Protein AF-A0A8B3RWZ3-F1 (afdb_monomer_lite)

Structure (mmCIF, N/CA/C/O backbone):
data_AF-A0A8B3RWZ3-F1
#
_entry.id   AF-A0A8B3RWZ3-F1
#
loop_
_atom_site.group_PDB
_atom_site.id
_atom_site.type_symbol
_atom_site.label_atom_id
_atom_site.label_alt_id
_atom_site.label_comp_id
_atom_site.label_asym_id
_atom_site.label_entity_id
_atom_site.label_seq_id
_atom_site.pdbx_PDB_ins_code
_atom_site.Cartn_x
_atom_site.Cartn_y
_atom_site.Cartn_z
_atom_site.occupancy
_atom_site.B_iso_or_equiv
_atom_site.auth_seq_id
_atom_site.auth_comp_id
_atom_site.auth_asym_id
_atom_site.auth_atom_id
_atom_site.pdbx_PDB_model_num
ATOM 1 N N . MET A 1 1 ? -10.633 2.670 -24.546 1.00 53.59 1 MET A N 1
ATOM 2 C CA . MET A 1 1 ? -11.334 3.692 -23.741 1.00 53.59 1 MET A CA 1
ATOM 3 C C . MET A 1 1 ? -12.826 3.761 -24.070 1.00 53.59 1 MET A C 1
ATOM 5 O O . MET A 1 1 ? -13.599 4.007 -23.159 1.00 53.59 1 MET A O 1
ATOM 9 N N . ASP A 1 2 ? -13.229 3.462 -25.314 1.00 54.16 2 ASP A N 1
ATOM 10 C CA . ASP A 1 2 ? -14.635 3.473 -25.776 1.00 54.16 2 ASP A CA 1
ATOM 11 C C . ASP A 1 2 ? -15.560 2.382 -25.190 1.00 54.16 2 ASP A C 1
ATOM 13 O O . ASP A 1 2 ? -16.746 2.367 -25.503 1.00 54.16 2 ASP A O 1
ATOM 17 N N . ASP A 1 3 ? -15.058 1.503 -24.318 1.00 74.19 3 ASP A N 1
ATOM 18 C CA . ASP A 1 3 ? -15.818 0.354 -23.799 1.00 74.19 3 ASP A CA 1
ATOM 19 C C . ASP A 1 3 ? -16.245 0.511 -22.324 1.00 74.19 3 ASP A C 1
ATOM 21 O O . ASP A 1 3 ? -16.761 -0.429 -21.728 1.00 74.19 3 ASP A O 1
ATOM 25 N N . MET A 1 4 ? -16.020 1.674 -21.696 1.00 87.50 4 MET A N 1
ATOM 26 C CA . MET A 1 4 ? -16.396 1.877 -20.290 1.00 87.50 4 MET A CA 1
ATOM 27 C C . MET A 1 4 ? -17.888 2.179 -20.158 1.00 87.50 4 MET A C 1
ATOM 29 O O . MET A 1 4 ? -18.365 3.227 -20.606 1.00 87.50 4 MET A O 1
ATOM 33 N N . GLN A 1 5 ? -18.616 1.287 -19.492 1.00 92.69 5 GLN A N 1
ATOM 34 C CA . GLN A 1 5 ? -20.044 1.454 -19.243 1.00 92.69 5 GLN A CA 1
ATOM 35 C C . GLN A 1 5 ? -20.487 0.818 -17.927 1.00 92.69 5 GLN A C 1
ATOM 37 O O . GLN A 1 5 ? -19.889 -0.138 -17.433 1.00 92.69 5 GLN A O 1
ATOM 42 N N . VAL A 1 6 ? -21.565 1.352 -17.360 1.00 94.12 6 VAL A N 1
ATOM 43 C CA . VAL A 1 6 ? -22.196 0.845 -16.134 1.00 94.12 6 VAL A CA 1
ATOM 44 C C . VAL A 1 6 ? -23.677 0.598 -16.364 1.00 94.12 6 VAL A C 1
ATOM 46 O O . VAL A 1 6 ? -24.338 1.332 -17.102 1.00 94.12 6 VAL A O 1
ATOM 49 N N . TYR A 1 7 ? -24.210 -0.425 -15.708 1.00 93.69 7 TYR A N 1
ATOM 50 C CA . TYR A 1 7 ? -25.632 -0.719 -15.684 1.00 93.69 7 TYR A CA 1
ATOM 51 C C . TYR A 1 7 ? -26.251 -0.191 -14.391 1.00 93.69 7 TYR A C 1
ATOM 53 O O . TYR A 1 7 ? -26.003 -0.712 -13.298 1.00 93.69 7 TYR A O 1
ATOM 61 N N . ILE A 1 8 ? -27.087 0.837 -14.531 1.00 92.56 8 ILE A N 1
ATOM 62 C CA . ILE A 1 8 ? -27.759 1.504 -13.413 1.00 92.56 8 ILE A CA 1
ATOM 63 C C . ILE A 1 8 ? -29.221 1.063 -13.386 1.00 92.56 8 ILE A C 1
ATOM 65 O O . ILE A 1 8 ? -29.934 1.185 -14.387 1.00 92.56 8 ILE A O 1
ATOM 69 N N . ALA A 1 9 ? -29.669 0.563 -12.237 1.00 90.75 9 ALA A N 1
ATOM 70 C CA . ALA A 1 9 ? -31.039 0.131 -11.992 1.00 90.75 9 ALA A CA 1
ATOM 71 C C . ALA A 1 9 ? -31.749 1.054 -10.995 1.00 90.75 9 ALA A C 1
ATOM 73 O O . ALA A 1 9 ? -31.144 1.548 -10.048 1.00 90.75 9 ALA A O 1
ATOM 74 N N . ASN A 1 10 ? -33.050 1.256 -11.199 1.00 88.56 10 ASN A N 1
ATOM 75 C CA . ASN A 1 10 ? -33.920 2.020 -10.311 1.00 88.56 10 ASN A CA 1
ATOM 76 C C . ASN A 1 10 ? -34.491 1.105 -9.213 1.00 88.56 10 ASN A C 1
ATOM 78 O O . ASN A 1 10 ? -35.270 0.189 -9.495 1.00 88.56 10 ASN A O 1
ATOM 82 N N . LEU A 1 11 ? -34.118 1.364 -7.959 1.00 83.69 11 LEU A N 1
ATOM 83 C CA . LEU A 1 11 ? -34.530 0.564 -6.803 1.00 83.69 11 LEU A CA 1
ATOM 84 C C . LEU A 1 11 ? -35.993 0.807 -6.403 1.00 83.69 11 LEU A C 1
ATOM 86 O O . LEU A 1 11 ? -36.659 -0.115 -5.927 1.00 83.69 11 LEU A O 1
ATOM 90 N N . GLY A 1 12 ? -36.512 2.015 -6.626 1.00 79.12 12 GLY A N 1
ATOM 91 C CA . GLY A 1 12 ? -37.907 2.357 -6.349 1.00 79.12 12 GLY A CA 1
ATOM 92 C C . GLY A 1 12 ? -38.865 1.512 -7.174 1.00 79.12 12 GLY A C 1
ATOM 93 O O . GLY A 1 12 ? -39.730 0.818 -6.640 1.00 79.12 12 GLY A O 1
ATOM 94 N N . LYS A 1 13 ? -38.627 1.464 -8.488 1.00 76.12 13 LYS A N 1
ATOM 95 C CA . LYS A 1 13 ? -39.414 0.633 -9.411 1.00 76.12 13 LYS A CA 1
ATOM 96 C C . LYS A 1 13 ? -39.216 -0.863 -9.188 1.00 76.12 13 LYS A C 1
ATOM 98 O O . LYS A 1 13 ? -40.171 -1.631 -9.316 1.00 76.12 13 LYS A O 1
ATOM 103 N N . TYR A 1 14 ? -38.015 -1.275 -8.775 1.00 72.25 14 TYR A N 1
ATOM 104 C CA . TYR A 1 14 ? -37.745 -2.664 -8.403 1.00 72.25 14 TYR A CA 1
ATOM 105 C C . TYR A 1 14 ? -38.669 -3.130 -7.268 1.00 72.25 14 TYR A C 1
ATOM 107 O O . TYR A 1 14 ? -39.255 -4.212 -7.345 1.00 72.25 14 TYR A O 1
ATOM 115 N N . ASN A 1 15 ? -38.865 -2.291 -6.245 1.00 71.19 15 ASN A N 1
ATOM 116 C CA . ASN A 1 15 ? -39.768 -2.578 -5.127 1.00 71.19 15 ASN A CA 1
ATOM 117 C C . ASN A 1 15 ? -41.250 -2.638 -5.546 1.00 71.19 15 ASN A C 1
ATOM 119 O O . ASN A 1 15 ? -42.045 -3.323 -4.900 1.00 71.19 15 ASN A O 1
ATOM 123 N N . GLU A 1 16 ? -41.616 -1.976 -6.645 1.00 74.50 16 GLU A N 1
ATOM 124 C CA . GLU A 1 16 ? -42.948 -2.024 -7.263 1.00 74.50 16 GLU A CA 1
ATOM 125 C C . GLU A 1 16 ? -43.134 -3.225 -8.217 1.00 74.50 16 GLU A C 1
ATOM 127 O O . GLU A 1 16 ? -44.223 -3.435 -8.753 1.00 74.50 16 GLU A O 1
ATOM 132 N N . GLY A 1 17 ? -42.101 -4.062 -8.389 1.00 74.88 17 GLY A N 1
ATOM 133 C CA . GLY A 1 17 ? -42.117 -5.249 -9.248 1.00 74.88 17 GLY A CA 1
ATOM 134 C C . GLY A 1 17 ? -41.716 -4.992 -10.705 1.00 74.88 17 GLY A C 1
ATOM 135 O O . GLY A 1 17 ? -41.843 -5.897 -11.533 1.00 74.88 17 GLY A O 1
ATOM 136 N N . GLU A 1 18 ? -41.215 -3.796 -11.026 1.00 74.38 18 GLU A N 1
ATOM 137 C CA . GLU A 1 18 ? -40.725 -3.420 -12.353 1.00 74.38 18 GLU A CA 1
ATOM 138 C C . GLU A 1 18 ? -39.189 -3.335 -12.370 1.00 74.38 18 GLU A C 1
ATOM 140 O O . GLU A 1 18 ? -38.580 -2.475 -11.737 1.00 74.38 18 GLU A O 1
ATOM 145 N N . LEU A 1 19 ? -38.536 -4.214 -13.138 1.00 73.94 19 LEU A N 1
ATOM 146 C CA . LEU A 1 19 ? -37.089 -4.142 -13.362 1.00 73.94 19 LEU A CA 1
ATOM 147 C C . LEU A 1 19 ? -36.784 -3.056 -14.397 1.00 73.94 19 LEU A C 1
ATOM 149 O O . LEU A 1 19 ? -36.867 -3.304 -15.600 1.00 73.94 19 LEU A O 1
ATOM 153 N N . VAL A 1 20 ? -36.432 -1.859 -13.932 1.00 87.19 20 VAL A N 1
ATOM 154 C CA . VAL A 1 20 ? -36.038 -0.742 -14.798 1.00 87.19 20 VAL A CA 1
ATOM 155 C C . VAL A 1 20 ? -34.562 -0.434 -14.589 1.00 87.19 20 VAL A C 1
ATOM 157 O O . VAL A 1 20 ? -34.157 -0.005 -13.513 1.00 87.19 20 VAL A O 1
ATOM 160 N N . GLY A 1 21 ? -33.760 -0.651 -15.628 1.00 89.81 21 GLY A N 1
ATOM 161 C CA . GLY A 1 21 ? -32.341 -0.316 -15.651 1.00 89.81 21 GLY A CA 1
ATOM 162 C C . GLY A 1 21 ? -31.822 -0.191 -17.079 1.00 89.81 21 GLY A C 1
ATOM 163 O O . GLY A 1 21 ? -32.465 -0.652 -18.026 1.00 89.81 21 GLY A O 1
ATOM 164 N N . ALA A 1 22 ? -30.686 0.479 -17.240 1.00 93.19 22 ALA A N 1
ATOM 165 C CA . ALA A 1 22 ? -30.069 0.704 -18.541 1.00 93.19 22 ALA A CA 1
ATOM 166 C C . ALA A 1 22 ? -28.545 0.812 -18.429 1.00 93.19 22 ALA A C 1
ATOM 168 O O . ALA A 1 22 ? -28.009 1.158 -17.377 1.00 93.19 22 ALA A O 1
ATOM 169 N N . TRP A 1 23 ? -27.869 0.534 -19.546 1.00 94.25 23 TRP A N 1
ATOM 170 C CA . TRP A 1 23 ? -26.443 0.798 -19.713 1.00 94.25 23 TRP A CA 1
ATOM 171 C C . TRP A 1 23 ? -26.200 2.273 -20.051 1.00 94.25 23 TRP A C 1
ATOM 173 O O . TRP A 1 23 ? -26.931 2.866 -20.862 1.00 94.25 23 TRP A O 1
ATOM 183 N N . PHE A 1 24 ? -25.162 2.833 -19.436 1.00 93.25 24 PHE A N 1
ATOM 184 C CA . PHE A 1 24 ? -24.691 4.200 -19.630 1.00 93.25 24 PHE A CA 1
ATOM 185 C C . PHE A 1 24 ? -23.185 4.200 -19.868 1.00 93.25 24 PHE A C 1
ATOM 187 O O . PHE A 1 24 ? -22.434 3.562 -19.130 1.00 93.25 24 PHE A O 1
ATOM 194 N N . THR A 1 25 ? -22.760 4.926 -20.897 1.00 93.25 25 THR A N 1
ATOM 195 C CA . THR A 1 25 ? -21.352 5.164 -21.226 1.00 93.25 25 THR A CA 1
ATOM 196 C C . THR A 1 25 ? -20.861 6.439 -20.552 1.00 93.25 25 THR A C 1
ATOM 198 O O . THR A 1 25 ? -21.645 7.355 -20.306 1.00 93.25 25 THR A O 1
ATOM 201 N N . PHE A 1 26 ? -19.563 6.522 -20.284 1.00 90.19 26 PHE A N 1
ATOM 202 C CA . PHE A 1 26 ? -18.964 7.717 -19.692 1.00 90.19 26 PHE A CA 1
ATOM 203 C C . PHE A 1 26 ? -18.734 8.846 -20.716 1.00 90.19 26 PHE A C 1
ATOM 205 O O . PHE A 1 26 ? -18.468 8.555 -21.885 1.00 90.19 26 PHE A O 1
ATOM 212 N N . PRO A 1 27 ? -18.769 10.127 -20.294 1.00 92.25 27 PRO A N 1
ATOM 213 C CA . PRO A 1 27 ? -19.228 10.609 -18.987 1.00 92.25 27 PRO A CA 1
ATOM 214 C C . PRO A 1 27 ? -20.753 10.469 -18.846 1.00 92.25 27 PRO A C 1
ATOM 216 O O . PRO A 1 27 ? -21.502 10.780 -19.769 1.00 92.25 27 PRO A O 1
ATOM 219 N N . ILE A 1 28 ? -21.210 10.011 -17.681 1.00 91.12 28 ILE A N 1
ATOM 220 C CA . ILE A 1 28 ? -22.621 9.715 -17.419 1.00 91.12 28 ILE A CA 1
ATOM 221 C C . ILE A 1 28 ? -23.373 11.022 -17.155 1.00 91.12 28 ILE A C 1
ATOM 223 O O . ILE A 1 28 ? -23.098 11.711 -16.168 1.00 91.12 28 ILE A O 1
ATOM 227 N N . ASP A 1 29 ? -24.344 11.348 -18.007 1.00 90.56 29 ASP A N 1
ATOM 228 C CA . ASP A 1 29 ? -25.236 12.490 -17.802 1.00 90.56 29 ASP A CA 1
ATOM 229 C C . ASP A 1 29 ? -26.387 12.126 -16.850 1.00 90.56 29 ASP A C 1
ATOM 231 O O . ASP A 1 29 ? -27.150 11.187 -17.087 1.00 90.56 29 ASP A O 1
ATOM 235 N N . PHE A 1 30 ? -26.536 12.896 -15.771 1.00 87.56 30 PHE A N 1
ATOM 236 C CA . PHE A 1 30 ? -27.593 12.699 -14.778 1.00 87.56 30 PHE A CA 1
ATOM 237 C C . PHE A 1 30 ? -28.995 12.847 -15.375 1.00 87.56 30 PHE A C 1
ATOM 239 O O . PHE A 1 30 ? -29.902 12.111 -14.979 1.00 87.56 30 PHE A O 1
ATOM 246 N N . GLU A 1 31 ? -29.182 13.765 -16.327 1.00 87.69 31 GLU A N 1
ATOM 247 C CA . GLU A 1 31 ? -30.487 13.963 -16.965 1.00 87.69 31 GLU A CA 1
ATOM 248 C C . GLU A 1 31 ? -30.835 12.784 -17.888 1.00 87.69 31 GLU A C 1
ATOM 250 O O . GLU A 1 31 ? -31.979 12.325 -17.886 1.00 87.69 31 GLU A O 1
ATOM 255 N N . GLU A 1 32 ? -29.848 12.211 -18.592 1.00 89.88 32 GLU A N 1
ATOM 256 C CA . GLU A 1 32 ? -30.050 10.986 -19.379 1.00 89.88 32 GLU A CA 1
ATOM 257 C C . GLU A 1 32 ? -30.456 9.817 -18.474 1.00 89.88 32 GLU A C 1
ATOM 259 O O . GLU A 1 32 ? -31.414 9.099 -18.772 1.00 89.88 32 GLU A O 1
ATOM 264 N N . VAL A 1 33 ? -29.765 9.633 -17.343 1.00 89.31 33 VAL A 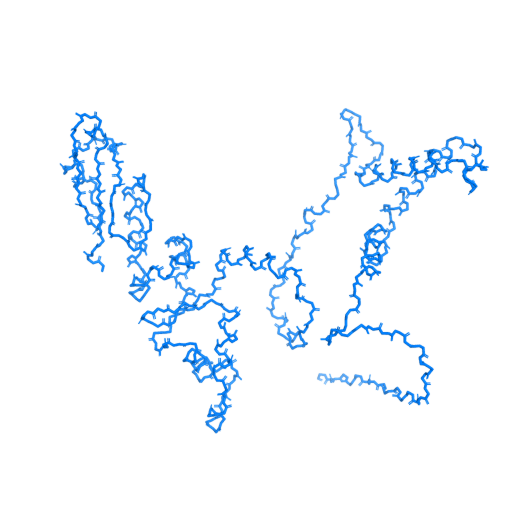N 1
ATOM 265 C CA . VAL A 1 33 ? -30.110 8.583 -16.375 1.00 89.31 33 VAL A CA 1
ATOM 266 C C . VAL A 1 33 ? -31.544 8.771 -15.889 1.00 89.31 33 VAL A C 1
ATOM 268 O O . VAL A 1 33 ? -32.347 7.835 -15.942 1.00 89.31 33 VAL A O 1
ATOM 271 N N . LYS A 1 34 ? -31.913 9.990 -15.492 1.00 87.44 34 LYS A N 1
ATOM 272 C CA . LYS A 1 34 ? -33.265 10.303 -15.029 1.00 87.44 34 LYS A CA 1
ATOM 273 C C . LYS A 1 34 ? -34.335 9.988 -16.067 1.00 87.44 34 LYS A C 1
ATOM 275 O O . LYS A 1 34 ? -35.328 9.349 -15.719 1.00 87.44 34 LYS A O 1
ATOM 280 N N . GLU A 1 35 ? -34.143 10.402 -17.317 1.00 87.44 35 GLU A N 1
ATOM 281 C CA . GLU A 1 35 ? -35.108 10.173 -18.395 1.00 87.44 35 GLU A CA 1
ATOM 282 C C . GLU A 1 35 ? -35.256 8.678 -18.714 1.00 87.44 35 GLU A C 1
ATOM 284 O O . GLU A 1 35 ? -36.368 8.172 -18.880 1.00 87.44 35 GLU A O 1
ATOM 289 N N . LYS A 1 36 ? -34.136 7.951 -18.750 1.00 88.31 36 LYS A N 1
ATOM 290 C CA . LYS A 1 36 ? -34.073 6.571 -19.244 1.00 88.31 36 LYS A CA 1
ATOM 291 C C . LYS A 1 36 ? -34.534 5.541 -18.216 1.00 88.31 36 LYS A C 1
ATOM 293 O O . LYS A 1 36 ? -35.227 4.593 -18.584 1.00 88.31 36 LYS A O 1
ATOM 298 N N . ILE A 1 37 ? -34.188 5.721 -16.937 1.00 86.00 37 ILE A N 1
ATOM 299 C CA . ILE A 1 37 ? -34.598 4.807 -15.851 1.00 86.00 37 ILE A CA 1
ATOM 300 C C . ILE A 1 37 ? -35.709 5.377 -14.953 1.00 86.00 37 ILE A C 1
ATOM 302 O O . ILE A 1 37 ? -36.203 4.687 -14.057 1.00 86.00 37 ILE A O 1
ATOM 306 N N . GLY A 1 38 ? -36.174 6.599 -15.230 1.00 82.12 38 GLY A N 1
ATOM 307 C CA . GLY A 1 38 ? -37.330 7.213 -14.576 1.00 82.12 38 GLY A CA 1
ATOM 308 C C . GLY A 1 38 ? -37.104 7.502 -13.094 1.00 82.12 38 GLY A C 1
ATOM 309 O O . GLY A 1 38 ? -37.911 7.065 -12.272 1.00 82.12 38 GLY A O 1
ATOM 310 N N . LEU A 1 39 ? -36.003 8.181 -12.758 1.00 81.25 39 LEU A N 1
ATOM 311 C CA . LEU A 1 39 ? -35.714 8.619 -11.386 1.00 81.25 39 LEU A CA 1
ATOM 312 C C . LEU A 1 39 ? -36.567 9.832 -10.985 1.00 81.25 39 LEU A C 1
ATOM 314 O O . LEU A 1 39 ? -37.023 10.608 -11.828 1.00 81.25 39 LEU A O 1
ATOM 318 N N . ASN A 1 40 ? -36.777 9.991 -9.678 1.00 76.94 40 ASN A N 1
ATOM 319 C CA . ASN A 1 40 ? -37.415 11.172 -9.100 1.00 76.94 40 ASN A CA 1
ATOM 320 C C . ASN A 1 40 ? -36.497 12.410 -9.190 1.00 76.94 40 ASN A C 1
ATOM 322 O O . ASN A 1 40 ? -35.313 12.308 -9.501 1.00 76.94 40 ASN A O 1
ATOM 326 N N . ASP A 1 41 ? -37.040 13.596 -8.897 1.00 72.19 41 ASP A N 1
ATOM 327 C CA . ASP A 1 41 ? -36.276 14.857 -8.925 1.00 72.19 41 ASP A CA 1
ATOM 328 C C . ASP A 1 41 ? -35.143 14.919 -7.879 1.00 72.19 41 ASP A C 1
ATOM 330 O O . ASP A 1 41 ? -34.265 15.773 -7.984 1.00 72.19 41 ASP A O 1
ATOM 334 N N . GLU A 1 42 ? -35.157 14.021 -6.888 1.00 67.38 42 GLU A N 1
ATOM 335 C CA . GLU A 1 42 ? -34.175 13.948 -5.797 1.00 67.38 42 GLU A CA 1
ATOM 336 C C . GLU A 1 42 ? -33.068 12.900 -6.042 1.00 67.38 42 GLU A C 1
ATOM 338 O O . GLU A 1 42 ? -32.085 12.879 -5.308 1.00 67.38 42 GLU A O 1
ATOM 343 N N . TYR A 1 43 ? -33.164 12.090 -7.107 1.00 65.88 43 TYR A N 1
ATOM 344 C CA . TYR A 1 43 ? -32.149 11.108 -7.522 1.00 65.88 43 TYR A CA 1
ATOM 345 C C . TYR A 1 43 ? -31.770 10.062 -6.448 1.00 65.88 43 TYR A C 1
ATOM 347 O O . TYR A 1 43 ? -30.636 9.587 -6.425 1.00 65.88 43 TYR A O 1
ATOM 355 N N . GLU A 1 44 ? -32.693 9.686 -5.555 1.00 67.06 44 GLU A N 1
ATOM 356 C CA . GLU A 1 44 ? -32.341 8.939 -4.329 1.00 67.06 44 GLU A CA 1
ATOM 357 C C . GLU A 1 44 ? -32.360 7.402 -4.463 1.00 67.06 44 GLU A C 1
ATOM 359 O O . GLU A 1 44 ? -31.807 6.711 -3.610 1.00 67.06 44 GLU A O 1
ATOM 364 N N . GLU A 1 45 ? -32.956 6.835 -5.519 1.00 77.88 45 GLU A N 1
ATOM 365 C CA . GLU A 1 45 ? -33.253 5.390 -5.581 1.00 77.88 45 GLU A CA 1
ATOM 366 C C . GLU A 1 45 ? -32.654 4.685 -6.810 1.00 77.88 45 GLU A C 1
ATOM 368 O O . GLU A 1 45 ? -33.373 4.118 -7.636 1.00 77.88 45 GLU A O 1
ATOM 373 N N . TYR A 1 46 ? -31.323 4.677 -6.928 1.00 88.31 46 TYR A N 1
ATOM 374 C CA . TYR A 1 46 ? -30.613 3.855 -7.915 1.00 88.31 46 TYR A CA 1
ATOM 375 C C . TYR A 1 46 ? -29.474 3.039 -7.298 1.00 88.31 46 TYR A C 1
ATOM 377 O O . TYR A 1 46 ? -28.957 3.372 -6.234 1.00 88.31 46 TYR A O 1
ATOM 385 N N . ALA A 1 47 ? -29.088 1.968 -7.987 1.00 89.75 47 ALA A N 1
ATOM 386 C CA . ALA A 1 47 ? -27.906 1.172 -7.680 1.00 89.75 47 ALA A CA 1
ATOM 387 C C . ALA A 1 47 ? -27.238 0.679 -8.965 1.00 89.75 47 ALA A C 1
ATOM 389 O O . ALA A 1 47 ? -27.882 0.525 -10.007 1.00 89.75 47 ALA A O 1
ATOM 390 N N . ILE A 1 48 ? -25.943 0.407 -8.873 1.00 92.75 48 ILE A N 1
ATOM 391 C CA . ILE A 1 48 ? -25.155 -0.213 -9.934 1.00 92.75 48 ILE A CA 1
ATOM 392 C C . ILE A 1 48 ? -25.273 -1.726 -9.756 1.00 92.75 48 ILE A C 1
ATOM 394 O O . ILE A 1 48 ? -24.923 -2.257 -8.705 1.00 92.75 48 ILE A O 1
ATOM 398 N N . HIS A 1 49 ? -25.801 -2.424 -10.758 1.00 89.56 49 HIS A N 1
ATOM 399 C CA . HIS A 1 49 ? -25.934 -3.889 -10.707 1.00 89.56 49 HIS A CA 1
ATOM 400 C C . HIS A 1 49 ? -24.908 -4.619 -11.566 1.00 89.56 49 HIS A C 1
ATOM 402 O O . HIS A 1 49 ? -24.645 -5.792 -11.314 1.00 89.56 49 HIS A O 1
ATOM 408 N N . ASP A 1 50 ? -24.359 -3.951 -12.577 1.00 93.06 50 ASP A N 1
ATOM 409 C CA . ASP A 1 50 ? -23.346 -4.523 -13.458 1.00 93.06 50 ASP A CA 1
ATOM 410 C C . ASP A 1 50 ? -22.455 -3.411 -14.022 1.00 93.06 50 ASP A C 1
ATOM 412 O O . ASP A 1 50 ? -22.865 -2.246 -14.067 1.00 93.06 50 ASP A O 1
ATOM 416 N N . TYR A 1 51 ? -21.235 -3.747 -14.431 1.00 92.94 51 TYR A N 1
ATOM 417 C CA . TYR A 1 51 ? -20.301 -2.783 -15.010 1.00 92.94 51 TYR A CA 1
ATOM 418 C C . TYR A 1 51 ? -19.232 -3.445 -15.884 1.00 92.94 51 TYR A C 1
ATOM 420 O O . TYR A 1 51 ? -18.764 -4.550 -15.618 1.00 92.94 51 TYR A O 1
ATOM 428 N N . GLU A 1 52 ? -18.781 -2.709 -16.897 1.00 90.94 52 GLU A N 1
ATOM 429 C CA . GLU A 1 52 ? -17.641 -3.049 -17.747 1.00 90.94 52 GLU A CA 1
ATOM 430 C C . GLU A 1 52 ? -16.545 -1.998 -17.526 1.00 90.94 52 GLU A C 1
ATOM 432 O O . GLU A 1 52 ? -16.387 -1.046 -18.289 1.00 90.94 52 GLU A O 1
ATOM 437 N N . LEU A 1 53 ? -15.819 -2.133 -16.412 1.00 87.81 53 LEU A N 1
ATOM 438 C CA . LEU A 1 53 ? -14.778 -1.197 -15.978 1.00 87.81 53 LEU A CA 1
ATOM 439 C C . LEU A 1 53 ? -13.491 -1.943 -15.598 1.00 87.81 53 LEU A C 1
ATOM 441 O O . LEU A 1 53 ? -13.565 -3.043 -15.046 1.00 87.81 53 LEU A O 1
ATOM 445 N N . PRO A 1 54 ? -12.301 -1.349 -15.827 1.00 82.88 54 PRO A N 1
ATOM 446 C CA . PRO A 1 54 ? -11.018 -1.963 -15.473 1.00 82.88 54 PRO A CA 1
ATOM 447 C C . PRO A 1 54 ? -10.690 -1.894 -13.967 1.00 82.88 54 PRO A C 1
ATOM 449 O O . PRO A 1 54 ? -9.560 -2.170 -13.568 1.00 82.88 54 PRO A O 1
ATOM 452 N N . PHE A 1 55 ? -11.660 -1.518 -13.132 1.00 83.19 55 PHE A N 1
ATOM 453 C CA . PHE A 1 55 ? -11.548 -1.372 -11.683 1.00 83.19 55 PHE A CA 1
ATOM 454 C C . PHE A 1 55 ? -12.855 -1.774 -10.995 1.00 83.19 55 PHE A C 1
ATOM 456 O O . PHE A 1 55 ? -13.906 -1.876 -11.625 1.00 83.19 55 PHE A O 1
ATOM 463 N N . THR A 1 56 ? -12.783 -2.027 -9.690 1.00 84.75 56 THR A N 1
ATOM 464 C CA . THR A 1 56 ? -13.940 -2.427 -8.884 1.00 84.75 56 THR A CA 1
ATOM 465 C C . THR A 1 56 ? -14.774 -1.226 -8.465 1.00 84.75 56 THR A C 1
ATOM 467 O O . THR A 1 56 ? -14.223 -0.215 -8.032 1.00 84.75 56 THR A O 1
ATOM 470 N N . VAL A 1 57 ? -16.094 -1.373 -8.542 1.00 88.25 57 VAL A N 1
ATOM 471 C CA . VAL A 1 57 ? -17.080 -0.358 -8.158 1.00 88.25 57 VAL A CA 1
ATOM 472 C C . VAL A 1 57 ? -18.124 -1.006 -7.252 1.00 88.25 57 VAL A C 1
ATOM 474 O O . VAL A 1 57 ? -18.527 -2.144 -7.494 1.00 88.25 57 VAL A O 1
ATOM 477 N N . ASP A 1 58 ? -18.550 -0.290 -6.212 1.00 89.25 58 ASP A N 1
ATOM 478 C CA . ASP A 1 58 ? -19.585 -0.759 -5.292 1.00 89.25 58 ASP A CA 1
ATOM 479 C C . ASP A 1 58 ? -20.991 -0.475 -5.843 1.00 89.25 58 ASP A C 1
ATOM 481 O O . ASP A 1 58 ? -21.226 0.501 -6.553 1.00 89.25 58 ASP A O 1
ATOM 485 N N . GLU A 1 59 ? -21.975 -1.283 -5.442 1.00 88.50 59 GLU A N 1
ATOM 486 C CA . GLU A 1 59 ? -23.376 -1.140 -5.882 1.00 88.50 59 GLU A CA 1
ATOM 487 C C . GLU A 1 59 ? -23.988 0.235 -5.544 1.00 88.50 59 GLU A C 1
ATOM 489 O O . GLU A 1 59 ? -24.914 0.691 -6.214 1.00 88.50 59 GLU A O 1
ATOM 494 N N . TYR A 1 60 ? -23.466 0.894 -4.506 1.00 88.06 60 TYR A N 1
ATOM 495 C CA . TYR A 1 60 ? -23.950 2.176 -3.987 1.00 88.06 60 TYR A CA 1
ATOM 496 C C . TYR A 1 60 ? -23.052 3.361 -4.368 1.00 88.06 60 TYR A C 1
ATOM 498 O O . TYR A 1 60 ? -23.231 4.454 -3.828 1.00 88.06 60 TYR A O 1
ATOM 506 N N . THR A 1 61 ? -22.068 3.165 -5.252 1.00 89.94 61 THR A N 1
ATOM 507 C CA . THR A 1 61 ? -21.225 4.264 -5.735 1.00 89.94 61 THR A CA 1
ATOM 508 C C . THR A 1 61 ? -22.078 5.286 -6.486 1.00 89.94 61 THR A C 1
ATOM 510 O O . THR A 1 61 ? -22.908 4.936 -7.327 1.00 89.94 61 THR A O 1
ATOM 513 N N . SER A 1 62 ? -21.886 6.571 -6.185 1.00 90.56 62 SER A N 1
ATOM 514 C CA . SER A 1 62 ? -22.674 7.632 -6.812 1.00 90.56 62 SER A CA 1
ATOM 515 C C . SER A 1 62 ? -22.223 7.909 -8.251 1.00 90.56 62 SER A C 1
ATOM 517 O O . SER A 1 62 ? -21.042 7.807 -8.577 1.00 90.56 62 SER A O 1
ATOM 519 N N . ILE A 1 63 ? -23.140 8.356 -9.117 1.00 89.88 63 ILE A N 1
ATOM 520 C CA . ILE A 1 63 ? -22.814 8.751 -10.504 1.00 89.88 63 ILE A CA 1
ATOM 521 C C . ILE A 1 63 ? -21.729 9.846 -10.540 1.00 89.88 63 ILE A C 1
ATOM 523 O O . ILE A 1 63 ? -20.878 9.861 -11.428 1.00 89.88 63 ILE A O 1
ATOM 527 N N . GLY A 1 64 ? -21.715 10.744 -9.549 1.00 90.31 64 GLY A N 1
ATOM 528 C CA . GLY A 1 64 ? -20.687 11.779 -9.430 1.00 90.31 64 GLY A CA 1
ATOM 529 C C . GLY A 1 64 ? -19.299 11.200 -9.152 1.00 90.31 64 GLY A C 1
ATOM 530 O O . GLY A 1 64 ? -18.324 11.626 -9.766 1.00 90.31 64 GLY A O 1
ATOM 531 N N . GLU A 1 65 ? -19.208 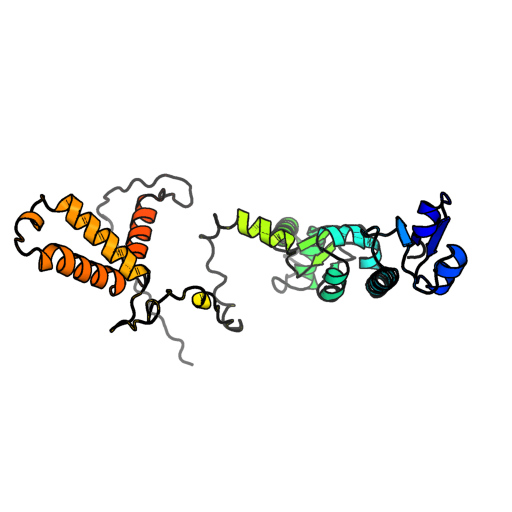10.205 -8.268 1.00 90.25 65 GLU A N 1
ATOM 532 C CA . GLU A 1 65 ? -17.959 9.483 -8.004 1.00 90.25 65 GLU A CA 1
ATOM 533 C C . GLU A 1 65 ? -17.511 8.668 -9.215 1.00 90.25 65 GLU A C 1
ATOM 535 O O . GLU A 1 65 ? -16.333 8.706 -9.551 1.00 90.25 65 GLU A O 1
ATOM 540 N N . LEU A 1 66 ? -18.435 8.005 -9.919 1.00 91.25 66 LEU A N 1
ATOM 541 C CA . LEU A 1 66 ? -18.124 7.303 -11.166 1.00 91.25 66 LEU A CA 1
ATOM 542 C C . LEU A 1 66 ? -17.492 8.243 -12.197 1.00 91.25 66 LEU A C 1
ATOM 544 O O . LEU A 1 66 ? -16.434 7.937 -12.745 1.00 91.25 66 LEU A O 1
ATOM 548 N N . ASN A 1 67 ? -18.118 9.395 -12.450 1.00 91.75 67 ASN A N 1
ATOM 549 C CA . ASN A 1 67 ? -17.595 10.377 -13.399 1.00 91.75 67 ASN A CA 1
ATOM 550 C C . ASN A 1 67 ? -16.238 10.931 -12.959 1.00 91.75 67 ASN A C 1
ATOM 552 O O . ASN A 1 67 ? -15.358 11.109 -13.795 1.00 91.75 67 ASN A O 1
ATOM 556 N N . ARG A 1 68 ? -16.041 11.142 -11.653 1.00 91.00 68 ARG A N 1
ATOM 557 C CA . ARG A 1 68 ? -14.747 11.553 -11.100 1.00 91.00 68 ARG A CA 1
ATOM 558 C C . ARG A 1 68 ? -13.669 10.482 -11.307 1.00 91.00 68 ARG A C 1
ATOM 560 O O . ARG A 1 68 ? -12.553 10.817 -11.687 1.00 91.00 68 ARG A O 1
ATOM 567 N N . LEU A 1 69 ? -13.980 9.208 -11.060 1.00 90.50 69 LEU A N 1
ATOM 568 C CA . LEU A 1 69 ? -13.064 8.084 -11.297 1.00 90.50 69 LEU A CA 1
ATOM 569 C C . LEU A 1 69 ? -12.681 7.988 -12.775 1.00 90.50 69 LEU A C 1
ATOM 571 O O . LEU A 1 69 ? -11.505 7.844 -13.100 1.00 90.50 69 LEU A O 1
ATOM 575 N N . TRP A 1 70 ? -13.662 8.120 -13.666 1.00 89.69 70 TRP A N 1
ATOM 576 C CA . TRP A 1 70 ? -13.428 8.151 -15.106 1.00 89.69 70 TRP A CA 1
ATOM 577 C C . TRP A 1 70 ? -12.551 9.333 -15.532 1.00 89.69 70 TRP A C 1
ATOM 579 O O . TRP A 1 70 ? -11.642 9.147 -16.338 1.00 89.69 70 TRP A O 1
ATOM 589 N N . GLU A 1 71 ? -12.772 10.526 -14.976 1.00 90.19 71 GLU A N 1
ATOM 590 C CA . GLU A 1 71 ? -11.948 11.709 -15.249 1.00 90.19 71 GLU A CA 1
ATOM 591 C C . GLU A 1 71 ? -10.494 11.470 -14.824 1.00 90.19 71 GLU A C 1
ATOM 593 O O . GLU A 1 71 ? -9.589 11.636 -15.638 1.00 90.19 71 GLU A O 1
ATOM 598 N N . MET A 1 72 ? -10.269 10.950 -13.610 1.00 90.12 72 MET A N 1
ATOM 599 C CA . MET A 1 72 ? -8.923 10.606 -13.130 1.00 90.12 72 MET A CA 1
ATOM 600 C C . MET A 1 72 ? -8.231 9.579 -14.029 1.00 90.12 72 MET A C 1
ATOM 602 O O . MET A 1 72 ? -7.056 9.741 -14.340 1.00 90.12 72 MET A O 1
ATOM 606 N N . VAL A 1 73 ? -8.943 8.541 -14.481 1.00 89.50 73 VAL A N 1
ATOM 607 C CA . VAL A 1 73 ? -8.393 7.565 -15.437 1.00 89.50 73 VAL A CA 1
ATOM 608 C C . VAL A 1 73 ? -8.075 8.217 -16.781 1.00 89.50 73 VAL A C 1
ATOM 610 O O . VAL A 1 73 ? -7.062 7.889 -17.395 1.00 89.50 73 VAL A O 1
ATOM 613 N N . SER A 1 74 ? -8.916 9.145 -17.232 1.00 87.88 74 SER A N 1
ATOM 614 C CA . SER A 1 74 ? -8.758 9.824 -18.518 1.00 87.88 74 SER A CA 1
ATOM 615 C C . SER A 1 74 ? -7.556 10.756 -18.574 1.00 87.88 74 SER A C 1
ATOM 617 O O . SER A 1 74 ? -7.014 10.989 -19.653 1.00 87.88 74 SER A O 1
ATOM 619 N N . GLU A 1 75 ? -7.127 11.264 -17.423 1.00 89.06 75 GLU A N 1
ATOM 620 C CA . GLU A 1 75 ? -5.932 12.096 -17.297 1.00 89.06 75 GLU A CA 1
ATOM 621 C C . GLU A 1 75 ? -4.625 11.287 -17.287 1.00 89.06 75 GLU A C 1
ATOM 623 O O . GLU A 1 75 ? -3.563 11.858 -17.538 1.00 89.06 75 GLU A O 1
ATOM 628 N N . LEU A 1 76 ? -4.677 9.972 -17.036 1.00 88.38 76 LEU A N 1
ATOM 629 C CA . LEU A 1 76 ? -3.480 9.127 -17.009 1.00 88.38 76 LEU A CA 1
ATOM 630 C C . LEU A 1 76 ? -2.868 8.955 -18.414 1.00 88.38 76 LEU A C 1
ATOM 632 O O . LEU A 1 76 ? -3.593 8.956 -19.409 1.00 88.38 76 LEU A O 1
ATOM 636 N N . PRO A 1 77 ? -1.550 8.705 -18.526 1.00 87.44 77 PRO A N 1
ATOM 637 C CA . PRO A 1 77 ? -0.920 8.284 -19.778 1.00 87.44 77 PRO A CA 1
ATOM 638 C C . PRO A 1 77 ? -1.575 7.027 -20.377 1.00 87.44 77 PRO A C 1
ATOM 640 O O . PRO A 1 77 ? -1.909 6.097 -19.641 1.00 87.44 77 PRO A O 1
ATOM 643 N N . GLU A 1 78 ? -1.698 6.959 -21.710 1.00 85.44 78 GLU A N 1
ATOM 644 C CA . GLU A 1 78 ? -2.344 5.837 -22.430 1.00 85.44 78 GLU A CA 1
ATOM 645 C C . GLU A 1 78 ? -1.761 4.463 -22.046 1.00 85.44 78 GLU A C 1
ATOM 647 O O . GLU A 1 78 ? -2.488 3.479 -21.894 1.00 85.44 78 GLU A O 1
ATOM 652 N N . GLU A 1 79 ? -0.449 4.418 -21.817 1.00 84.62 79 GLU A N 1
ATOM 653 C CA . GLU A 1 79 ? 0.295 3.230 -21.389 1.00 84.62 79 GLU A CA 1
ATOM 654 C C . GLU A 1 79 ? -0.220 2.704 -20.039 1.00 84.62 79 GLU A C 1
ATOM 656 O O . GLU A 1 79 ? -0.454 1.505 -19.890 1.00 84.62 79 GLU A O 1
ATOM 661 N N . LEU A 1 80 ? -0.491 3.597 -19.078 1.00 86.75 80 LEU A N 1
ATOM 662 C CA . LEU A 1 80 ? -1.039 3.227 -17.770 1.00 86.75 80 LEU A CA 1
ATOM 663 C C . LEU A 1 80 ? -2.526 2.870 -17.857 1.00 86.75 80 LEU A C 1
ATOM 665 O O . LEU A 1 80 ? -2.965 1.935 -17.189 1.00 86.75 80 LEU A O 1
ATOM 669 N N . GLN A 1 81 ? -3.296 3.574 -18.693 1.00 87.38 81 GLN A N 1
ATOM 670 C CA . GLN A 1 81 ? -4.731 3.316 -18.865 1.00 87.38 81 GLN A CA 1
ATOM 671 C C . GLN A 1 81 ? -5.006 1.879 -19.326 1.00 87.38 81 GLN A C 1
ATOM 673 O O . GLN A 1 81 ? -5.927 1.225 -18.833 1.00 87.38 81 GLN A O 1
ATOM 678 N N . SER A 1 82 ? -4.202 1.379 -20.268 1.00 85.31 82 SER A N 1
ATOM 679 C CA . SER A 1 82 ? -4.367 0.032 -20.827 1.00 85.31 82 SER A CA 1
ATOM 680 C C . SER A 1 82 ? -4.040 -1.094 -19.836 1.00 85.31 82 SER A C 1
ATOM 682 O O . SER A 1 82 ? -4.558 -2.202 -19.965 1.00 85.31 82 SER A O 1
ATOM 684 N N . GLU A 1 83 ? -3.243 -0.799 -18.807 1.00 87.69 83 GLU A N 1
ATOM 685 C CA . GLU A 1 83 ? -2.709 -1.767 -17.841 1.00 87.69 83 GLU A CA 1
ATOM 686 C C . GLU A 1 83 ? -3.189 -1.483 -16.404 1.00 87.69 83 GLU A C 1
ATOM 688 O O . GLU A 1 83 ? -2.574 -1.905 -15.420 1.00 87.69 83 GLU A O 1
ATOM 693 N N . LEU A 1 84 ? -4.334 -0.802 -16.262 1.00 86.62 84 LEU A N 1
ATOM 694 C CA . LEU A 1 84 ? -4.943 -0.472 -14.966 1.00 86.62 84 LEU A CA 1
ATOM 695 C C . LEU A 1 84 ? -5.124 -1.691 -14.059 1.00 86.62 84 LEU A C 1
ATOM 697 O O . LEU A 1 84 ? -4.871 -1.606 -12.861 1.00 86.62 84 LEU A O 1
ATOM 701 N N . SER A 1 85 ? -5.509 -2.842 -14.615 1.00 84.06 85 SER A N 1
ATOM 702 C CA . SER A 1 85 ? -5.692 -4.070 -13.830 1.00 84.06 85 SER A CA 1
ATOM 703 C C . SER A 1 85 ? -4.392 -4.556 -13.165 1.00 84.06 85 SER A C 1
ATOM 705 O O . SER A 1 85 ? -4.409 -4.991 -12.010 1.00 84.06 85 SER A O 1
ATOM 707 N N . ALA A 1 86 ? -3.251 -4.428 -13.851 1.00 86.06 86 ALA A N 1
ATOM 708 C CA . ALA A 1 86 ? -1.940 -4.756 -13.300 1.00 86.06 86 ALA A CA 1
ATOM 709 C C . ALA A 1 86 ? -1.516 -3.724 -12.244 1.00 86.06 86 ALA A C 1
ATOM 711 O O . ALA A 1 86 ? -1.043 -4.089 -11.165 1.00 86.06 86 ALA A O 1
ATOM 712 N N . LEU A 1 87 ? -1.755 -2.436 -12.508 1.00 86.38 87 LEU A N 1
ATOM 713 C CA . LEU A 1 87 ? -1.449 -1.347 -11.577 1.00 86.38 87 LEU A CA 1
ATOM 714 C C . LEU A 1 87 ? -2.249 -1.463 -10.272 1.00 86.38 87 LEU A C 1
ATOM 716 O O . LEU A 1 87 ? -1.673 -1.362 -9.190 1.00 86.38 87 LEU A O 1
ATOM 720 N N . LEU A 1 88 ? -3.543 -1.772 -10.346 1.00 85.19 88 LEU A N 1
ATOM 721 C CA . LEU A 1 88 ? -4.425 -1.934 -9.183 1.00 85.19 88 LEU A CA 1
ATOM 722 C C . LEU A 1 88 ? -4.133 -3.196 -8.350 1.00 85.19 88 LEU A C 1
ATOM 724 O O . LEU A 1 88 ? -4.719 -3.396 -7.290 1.00 85.19 88 LEU A O 1
ATOM 728 N N . THR A 1 89 ? -3.191 -4.044 -8.777 1.00 83.62 89 THR A N 1
ATOM 729 C CA . THR A 1 89 ? -2.624 -5.087 -7.902 1.00 83.62 89 THR A CA 1
ATOM 730 C C . THR A 1 89 ? -1.643 -4.490 -6.882 1.00 83.62 89 THR A C 1
ATOM 732 O O . THR A 1 89 ? -1.443 -5.046 -5.800 1.00 83.62 89 THR A O 1
ATOM 735 N N . HIS A 1 90 ? -1.029 -3.352 -7.213 1.00 81.19 90 HIS A N 1
ATOM 736 C CA . HIS A 1 90 ? -0.038 -2.668 -6.382 1.00 81.19 90 HIS A CA 1
ATOM 737 C C . HIS A 1 90 ? -0.594 -1.416 -5.698 1.00 81.19 90 HIS A C 1
ATOM 739 O O . HIS A 1 90 ? -0.218 -1.137 -4.556 1.00 81.19 90 HIS A O 1
ATOM 745 N N . PHE A 1 91 ? -1.478 -0.687 -6.375 1.00 83.56 91 PHE A N 1
ATOM 746 C CA . PHE A 1 91 ? -2.179 0.480 -5.848 1.00 83.56 91 PHE A CA 1
ATOM 747 C C . PHE A 1 91 ? -3.554 0.076 -5.321 1.00 83.56 91 PHE A C 1
ATOM 749 O O . PHE A 1 91 ? -4.237 -0.750 -5.916 1.00 83.56 91 PHE A O 1
ATOM 756 N N . SER A 1 92 ? -3.959 0.647 -4.190 1.00 82.50 92 SER A N 1
ATOM 757 C CA . SER A 1 92 ? -5.218 0.294 -3.525 1.00 82.50 92 SER A CA 1
ATOM 758 C C . SER A 1 92 ? -6.456 0.879 -4.205 1.00 82.50 92 SER A C 1
ATOM 760 O O . SER A 1 92 ? -7.558 0.372 -4.007 1.00 82.50 92 SER A O 1
ATOM 762 N N . SER A 1 93 ? -6.285 1.956 -4.972 1.00 85.00 93 SER A N 1
ATOM 763 C CA . SER A 1 93 ? -7.369 2.715 -5.595 1.00 85.00 93 SER A CA 1
ATOM 764 C C . SER A 1 93 ? -6.856 3.527 -6.787 1.00 85.00 93 SER A C 1
ATOM 766 O O . SER A 1 93 ? -5.647 3.735 -6.934 1.00 85.00 93 SER A O 1
ATOM 768 N N . ILE A 1 94 ? -7.775 3.997 -7.635 1.00 87.31 94 ILE A N 1
ATOM 769 C CA . ILE A 1 94 ? -7.440 4.889 -8.757 1.00 87.31 94 ILE A CA 1
ATOM 770 C C . ILE A 1 94 ? -6.969 6.244 -8.237 1.00 87.31 94 ILE A C 1
ATOM 772 O O . ILE A 1 94 ? -6.078 6.844 -8.824 1.00 87.31 94 ILE A O 1
ATOM 776 N N . GLU A 1 95 ? -7.529 6.709 -7.125 1.00 86.12 95 GLU A N 1
ATOM 777 C CA . GLU A 1 95 ? -7.117 7.935 -6.453 1.00 86.12 95 GLU A CA 1
ATOM 778 C C . GLU A 1 95 ? -5.631 7.885 -6.089 1.00 86.12 95 GLU A C 1
ATOM 780 O O . GLU A 1 95 ? -4.881 8.789 -6.449 1.00 86.12 95 GLU A O 1
ATOM 785 N N . GLU A 1 96 ? -5.185 6.800 -5.444 1.00 85.56 96 GLU A N 1
ATOM 786 C CA . GLU A 1 96 ? -3.772 6.613 -5.092 1.00 85.56 96 GLU A CA 1
ATOM 787 C C . GLU A 1 96 ? -2.885 6.551 -6.344 1.00 85.56 96 GLU A C 1
ATOM 789 O O . GLU A 1 96 ? -1.802 7.133 -6.368 1.00 85.56 96 GLU A O 1
ATOM 794 N N . LEU A 1 97 ? -3.348 5.877 -7.402 1.00 87.38 97 LEU A N 1
ATOM 795 C CA . LEU A 1 97 ? -2.632 5.823 -8.676 1.00 87.38 97 LEU A CA 1
ATOM 796 C C . LEU A 1 97 ? -2.505 7.214 -9.318 1.00 87.38 97 LEU A C 1
ATOM 798 O O . LEU A 1 97 ? -1.430 7.572 -9.794 1.00 87.38 97 LEU A O 1
ATOM 802 N N . SER A 1 98 ? -3.581 8.000 -9.316 1.00 86.94 98 SER A N 1
ATOM 803 C CA . SER A 1 98 ? -3.626 9.343 -9.900 1.00 86.94 98 SER A CA 1
ATOM 804 C C . SER A 1 98 ? -2.722 10.326 -9.153 1.00 86.94 98 SER A C 1
ATOM 806 O O . SER A 1 98 ? -1.999 11.090 -9.792 1.00 86.94 98 SER A O 1
ATOM 808 N N . GLU A 1 99 ? -2.682 10.267 -7.817 1.00 86.06 99 GLU A N 1
ATOM 809 C CA . GLU A 1 99 ? -1.785 11.099 -6.999 1.00 86.06 99 GLU A CA 1
ATOM 810 C C . GLU A 1 99 ? -0.301 10.820 -7.277 1.00 86.06 99 GLU A C 1
ATOM 812 O O . GLU A 1 99 ? 0.541 11.708 -7.143 1.00 86.06 99 GLU A O 1
ATOM 817 N N . HIS A 1 100 ? 0.014 9.590 -7.679 1.00 85.00 100 HIS A N 1
ATOM 818 C CA . HIS A 1 100 ? 1.376 9.098 -7.836 1.00 85.00 100 HIS A CA 1
ATOM 819 C C . HIS A 1 100 ? 1.803 8.845 -9.283 1.00 85.00 100 HIS A C 1
ATOM 821 O O . HIS A 1 100 ? 2.892 8.318 -9.513 1.00 85.00 100 HIS A O 1
ATOM 827 N N . GLN A 1 101 ? 0.994 9.236 -10.266 1.00 83.38 101 GLN A N 1
ATOM 828 C CA . GLN A 1 101 ? 1.276 8.975 -11.678 1.00 83.38 101 GLN A CA 1
ATOM 829 C C . GLN A 1 101 ? 2.640 9.525 -12.137 1.00 83.38 101 GLN A C 1
ATOM 831 O O . GLN A 1 101 ? 3.328 8.878 -12.920 1.00 83.38 101 GLN A O 1
ATOM 836 N N . GLU A 1 102 ? 3.070 10.677 -11.607 1.00 83.38 102 GLU A N 1
ATOM 837 C CA . GLU A 1 102 ? 4.352 11.310 -11.954 1.00 83.38 102 GLU A CA 1
ATOM 838 C C . GLU A 1 102 ? 5.570 10.562 -11.378 1.00 83.38 102 GLU A C 1
ATOM 840 O O . GLU A 1 102 ? 6.686 10.705 -11.878 1.00 83.38 102 GLU A O 1
ATOM 845 N N . ASP A 1 103 ? 5.367 9.746 -10.338 1.00 85.56 103 ASP A N 1
ATOM 846 C CA . ASP A 1 103 ? 6.414 8.945 -9.693 1.00 85.56 103 ASP A CA 1
ATOM 847 C C . ASP A 1 103 ? 6.613 7.571 -10.366 1.00 85.56 103 ASP A C 1
ATOM 849 O O . ASP A 1 103 ? 7.525 6.815 -9.987 1.00 85.56 103 ASP A O 1
ATOM 853 N N . ILE A 1 104 ? 5.753 7.230 -11.335 1.00 87.50 104 ILE A N 1
ATOM 854 C CA . ILE A 1 104 ? 5.808 5.989 -12.107 1.00 87.50 104 ILE A CA 1
ATOM 855 C C . ILE A 1 104 ? 6.708 6.204 -13.320 1.00 87.50 104 ILE A C 1
ATOM 857 O O . ILE A 1 104 ? 6.443 7.026 -14.192 1.00 87.50 104 ILE A O 1
ATOM 861 N N . ILE A 1 105 ? 7.786 5.427 -13.388 1.00 88.69 105 ILE A N 1
ATOM 862 C CA . ILE A 1 105 ? 8.694 5.428 -14.534 1.00 88.69 105 ILE A CA 1
ATOM 863 C C . ILE A 1 105 ? 8.278 4.296 -15.466 1.00 88.69 105 ILE A C 1
ATOM 865 O O . ILE A 1 105 ? 8.273 3.129 -15.064 1.00 88.69 105 ILE A O 1
ATOM 869 N N . ILE A 1 106 ? 7.958 4.654 -16.704 1.00 89.88 106 ILE A N 1
ATOM 870 C CA . ILE A 1 106 ? 7.506 3.735 -17.744 1.00 89.88 106 ILE A CA 1
ATOM 871 C C . ILE A 1 106 ? 8.710 3.332 -18.599 1.00 89.88 106 ILE A C 1
ATOM 873 O O . ILE A 1 106 ? 9.292 4.173 -19.282 1.00 89.88 106 ILE A O 1
ATOM 877 N N . HIS A 1 107 ? 9.087 2.053 -18.550 1.00 89.62 107 HIS A N 1
ATOM 878 C CA . HIS A 1 107 ? 10.101 1.462 -19.428 1.00 89.62 107 HIS A CA 1
ATOM 879 C C . HIS A 1 107 ? 9.401 0.660 -20.525 1.00 89.62 107 HIS A C 1
ATOM 881 O O . HIS A 1 107 ? 9.254 -0.559 -20.421 1.00 89.62 107 HIS A O 1
ATOM 887 N N . SER A 1 108 ? 8.905 1.363 -21.545 1.00 87.75 108 SER A N 1
ATOM 888 C CA . SER A 1 108 ? 8.126 0.772 -22.644 1.00 87.75 108 SER A CA 1
ATOM 889 C C . SER A 1 108 ? 8.964 -0.049 -23.630 1.00 87.75 108 SER A C 1
ATOM 891 O O . SER A 1 108 ? 8.420 -0.844 -24.388 1.00 87.75 108 SER A O 1
ATOM 893 N N . ASP A 1 109 ? 10.286 0.118 -23.614 1.00 88.69 109 ASP A N 1
ATOM 894 C CA . ASP A 1 109 ? 11.260 -0.620 -24.422 1.00 88.69 109 ASP A CA 1
ATOM 895 C C . ASP A 1 109 ? 11.852 -1.847 -23.708 1.00 88.69 109 ASP A C 1
ATOM 897 O O . ASP A 1 109 ? 12.700 -2.534 -24.277 1.00 88.69 109 ASP A O 1
ATOM 901 N N . CYS A 1 110 ? 11.422 -2.114 -22.473 1.00 90.19 110 CYS A N 1
ATOM 902 C CA . CYS A 1 110 ? 11.913 -3.218 -21.660 1.00 90.19 110 CYS A CA 1
ATOM 903 C C . CYS A 1 110 ? 10.847 -4.310 -21.537 1.00 90.19 110 CYS A C 1
ATOM 905 O O . CYS A 1 110 ? 9.778 -4.063 -20.977 1.00 90.19 110 CYS A O 1
ATOM 907 N N . ASP A 1 111 ? 11.166 -5.528 -21.981 1.00 90.25 111 ASP A N 1
ATOM 908 C CA . ASP A 1 111 ? 10.265 -6.681 -21.856 1.00 90.25 111 ASP A CA 1
ATOM 909 C C . ASP A 1 111 ? 10.443 -7.390 -20.502 1.00 90.25 111 ASP A C 1
ATOM 911 O O . ASP A 1 111 ? 9.512 -7.996 -19.961 1.00 90.25 111 ASP A O 1
ATOM 915 N N . ASP A 1 112 ? 11.648 -7.320 -19.930 1.00 92.69 112 ASP A N 1
ATOM 916 C CA . ASP A 1 112 ? 11.999 -7.980 -18.678 1.00 92.69 112 ASP A CA 1
ATOM 917 C C . ASP A 1 112 ? 12.954 -7.152 -17.791 1.00 92.69 112 ASP A C 1
ATOM 919 O O . ASP A 1 112 ? 13.409 -6.054 -18.120 1.00 92.69 112 ASP A O 1
ATOM 923 N N . MET A 1 113 ? 13.282 -7.697 -16.614 1.00 93.56 113 MET A N 1
ATOM 924 C CA . MET A 1 113 ? 14.219 -7.054 -15.686 1.00 93.56 113 MET A CA 1
ATOM 925 C C . MET A 1 113 ? 15.670 -7.029 -16.187 1.00 93.56 113 MET A C 1
ATOM 927 O O . MET A 1 113 ? 16.479 -6.281 -15.635 1.00 93.56 113 MET A O 1
ATOM 931 N N . TYR A 1 114 ? 16.024 -7.832 -17.196 1.00 93.88 114 TYR A N 1
ATOM 932 C CA . TYR A 1 114 ? 17.339 -7.769 -17.828 1.00 93.88 114 TYR A CA 1
ATOM 933 C C . TYR A 1 114 ? 17.459 -6.494 -18.667 1.00 93.88 114 TYR A C 1
ATOM 935 O O . TYR A 1 114 ? 18.463 -5.788 -18.547 1.00 93.88 114 TYR A O 1
ATOM 943 N N . ASP A 1 115 ? 16.426 -6.152 -19.436 1.00 93.81 115 ASP A N 1
ATOM 944 C CA . ASP A 1 115 ? 16.391 -4.919 -20.225 1.00 93.81 115 ASP A CA 1
ATOM 945 C C . ASP A 1 115 ? 16.406 -3.683 -19.321 1.00 93.81 115 ASP A C 1
ATOM 947 O O . ASP A 1 115 ? 17.216 -2.775 -19.519 1.00 93.81 115 ASP A O 1
ATOM 951 N N . VAL A 1 116 ? 15.631 -3.704 -18.230 1.00 93.50 116 VAL A N 1
ATOM 952 C CA . VAL A 1 116 ? 15.646 -2.637 -17.215 1.00 93.50 116 VAL A CA 1
ATOM 953 C C . VAL A 1 116 ? 17.041 -2.468 -16.601 1.00 93.50 116 VAL A C 1
ATOM 955 O O . VAL A 1 116 ? 17.536 -1.350 -16.428 1.00 93.50 116 VAL A O 1
ATOM 958 N N . ALA A 1 117 ? 17.708 -3.574 -16.263 1.00 92.88 117 ALA A N 1
ATOM 959 C CA . ALA A 1 117 ? 19.068 -3.548 -15.732 1.00 92.88 117 ALA A CA 1
ATOM 960 C C . ALA A 1 117 ? 20.061 -2.958 -16.736 1.00 92.88 117 ALA A C 1
ATOM 962 O O . ALA A 1 117 ? 20.930 -2.165 -16.359 1.00 92.88 117 ALA A O 1
ATOM 963 N N . ARG A 1 118 ? 19.922 -3.323 -18.011 1.00 91.06 118 ARG A N 1
ATOM 964 C CA . ARG A 1 118 ? 20.739 -2.795 -19.097 1.00 91.06 118 ARG A CA 1
ATOM 965 C C . ARG A 1 118 ? 20.529 -1.295 -19.273 1.00 91.06 118 ARG A C 1
ATOM 967 O O . ARG A 1 118 ? 21.515 -0.562 -19.282 1.00 91.06 118 ARG A O 1
ATOM 974 N N . TYR A 1 119 ? 19.279 -0.838 -19.308 1.00 91.81 119 TYR A N 1
ATOM 975 C CA . TYR A 1 119 ? 18.921 0.577 -19.389 1.00 91.81 119 TYR A CA 1
ATOM 976 C C . TYR A 1 119 ? 19.571 1.396 -18.261 1.00 91.81 119 TYR A C 1
ATOM 978 O O . TYR A 1 119 ? 20.222 2.416 -18.498 1.00 91.81 119 TYR A O 1
ATOM 986 N N . TYR A 1 120 ? 19.482 0.927 -17.013 1.00 90.19 120 TYR A N 1
ATOM 987 C CA . TYR A 1 120 ? 20.067 1.654 -15.885 1.00 90.19 120 TYR A CA 1
ATOM 988 C C . TYR A 1 120 ? 21.597 1.735 -15.931 1.00 90.19 120 TYR A C 1
ATOM 990 O O . TYR A 1 120 ? 22.172 2.738 -15.501 1.00 90.19 120 TYR A O 1
ATOM 998 N N . ILE A 1 121 ? 22.270 0.697 -16.423 1.00 88.00 121 ILE A N 1
ATOM 999 C CA . ILE A 1 121 ? 23.735 0.654 -16.472 1.00 88.00 121 ILE A CA 1
ATOM 1000 C C . ILE A 1 121 ? 24.27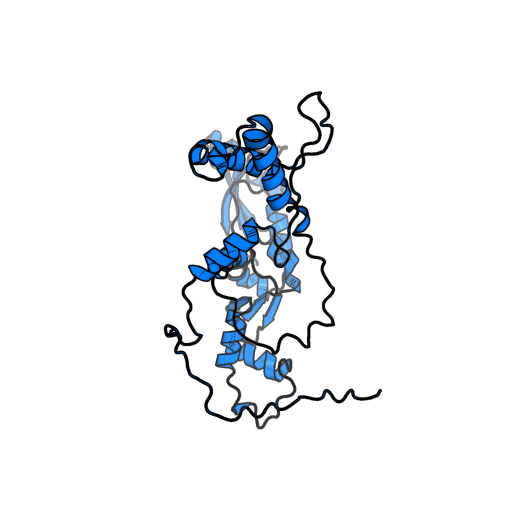6 1.422 -17.682 1.00 88.00 121 ILE A C 1
ATOM 1002 O O . ILE A 1 121 ? 25.216 2.197 -17.522 1.00 88.00 121 ILE A O 1
ATOM 1006 N N . GLU A 1 122 ? 23.704 1.209 -18.867 1.00 86.12 122 GLU A N 1
ATOM 1007 C CA . GLU A 1 122 ? 24.220 1.746 -20.131 1.00 86.12 122 GLU A CA 1
ATOM 1008 C C . GLU A 1 122 ? 23.716 3.168 -20.405 1.00 86.12 122 GLU A C 1
ATOM 1010 O O . GLU A 1 122 ? 24.529 4.043 -20.695 1.00 86.12 122 GLU A O 1
ATOM 1015 N N . GLU A 1 123 ? 22.412 3.419 -20.253 1.00 84.75 123 GLU A N 1
ATOM 1016 C CA . GLU A 1 123 ? 21.793 4.703 -20.617 1.00 84.75 123 GLU A CA 1
ATOM 1017 C C . GLU A 1 123 ? 21.799 5.697 -19.450 1.00 84.75 123 GLU A C 1
ATOM 1019 O O . GLU A 1 123 ? 22.129 6.871 -19.610 1.00 84.75 123 GLU A O 1
ATOM 1024 N N . THR A 1 124 ? 21.467 5.234 -18.240 1.00 84.00 124 THR A N 1
ATOM 1025 C CA . THR A 1 124 ? 21.420 6.113 -17.054 1.00 84.00 124 THR A CA 1
ATOM 1026 C C . THR A 1 124 ? 22.790 6.271 -16.381 1.00 84.00 124 THR A C 1
ATOM 1028 O O . THR A 1 124 ? 23.008 7.225 -15.632 1.00 84.00 124 THR A O 1
ATOM 1031 N N . GLY A 1 125 ? 23.724 5.339 -16.606 1.00 83.31 125 GLY A N 1
ATOM 1032 C CA . GLY A 1 125 ? 25.030 5.340 -15.941 1.00 83.31 125 GLY A CA 1
ATOM 1033 C C . GLY A 1 125 ? 24.935 5.153 -14.422 1.00 83.31 125 GLY A C 1
ATOM 1034 O O . GLY A 1 125 ? 25.719 5.734 -13.670 1.00 83.31 125 GLY A O 1
ATOM 1035 N N . ALA A 1 126 ? 23.976 4.354 -13.937 1.00 81.06 126 ALA A N 1
ATOM 1036 C CA . ALA A 1 126 ? 23.707 4.168 -12.505 1.00 81.06 126 ALA A CA 1
ATOM 1037 C C . ALA A 1 126 ? 24.923 3.648 -11.708 1.00 81.06 126 ALA A C 1
ATOM 1039 O O . ALA A 1 126 ? 25.040 3.910 -10.507 1.00 81.06 126 ALA A O 1
ATOM 1040 N N . LEU A 1 127 ? 25.838 2.937 -12.376 1.00 81.12 127 LEU A N 1
ATOM 1041 C CA . LEU A 1 127 ? 27.095 2.423 -11.818 1.00 81.12 127 LEU A CA 1
ATOM 1042 C C . LEU A 1 127 ? 28.337 3.202 -12.302 1.00 81.12 127 LEU A C 1
ATOM 1044 O O . LEU A 1 127 ? 29.464 2.776 -12.047 1.00 81.12 127 LEU A O 1
ATOM 1048 N N . GLY A 1 128 ? 28.143 4.350 -12.958 1.00 84.56 128 GLY A N 1
ATOM 1049 C CA . GLY A 1 128 ? 29.185 5.132 -13.628 1.00 84.56 128 GLY A CA 1
ATOM 1050 C C . GLY A 1 128 ? 29.330 4.801 -15.118 1.00 84.56 128 GLY A C 1
ATOM 1051 O O . GLY A 1 128 ? 28.552 4.029 -15.673 1.00 84.56 128 GLY A O 1
ATOM 1052 N N . GLU A 1 129 ? 30.331 5.398 -15.772 1.00 82.06 129 GLU A N 1
ATOM 1053 C CA . GLU A 1 129 ? 30.621 5.154 -17.191 1.00 82.06 129 GLU A CA 1
ATOM 1054 C C . GLU A 1 129 ? 31.201 3.747 -17.395 1.00 82.06 129 GLU A C 1
ATOM 1056 O O . GLU A 1 129 ? 32.316 3.443 -16.959 1.00 82.06 129 GLU A O 1
ATOM 1061 N N . VAL A 1 130 ? 30.452 2.885 -18.083 1.00 82.75 130 VAL A N 1
ATOM 1062 C CA . VAL A 1 130 ? 30.908 1.541 -18.446 1.00 82.75 130 VAL A CA 1
ATOM 1063 C C . VAL A 1 130 ? 31.603 1.589 -19.811 1.00 82.75 130 VAL A C 1
ATOM 1065 O O . VAL A 1 130 ? 30.952 1.861 -20.820 1.00 82.75 130 VAL A O 1
ATOM 1068 N N . PRO A 1 131 ? 32.914 1.293 -19.902 1.00 85.75 131 PRO A N 1
ATOM 1069 C CA . PRO A 1 131 ? 33.593 1.230 -21.190 1.00 85.75 131 PRO A CA 1
ATOM 1070 C C . PRO A 1 131 ? 33.073 0.052 -22.028 1.00 85.75 131 PRO A C 1
ATOM 1072 O O . PRO A 1 131 ? 32.811 -1.030 -21.501 1.00 85.75 131 PRO A O 1
ATOM 1075 N N . ALA A 1 132 ? 33.014 0.226 -23.352 1.00 84.31 132 ALA A N 1
ATOM 1076 C CA . ALA A 1 132 ? 32.472 -0.768 -24.293 1.00 84.31 132 ALA A CA 1
ATOM 1077 C C . ALA A 1 132 ? 33.129 -2.160 -24.193 1.00 84.31 132 ALA A C 1
ATOM 1079 O O . ALA A 1 132 ? 32.508 -3.178 -24.486 1.00 84.31 132 ALA A O 1
ATOM 1080 N N . SER A 1 133 ? 34.388 -2.232 -23.752 1.00 87.38 133 SER A N 1
ATOM 1081 C CA . SER A 1 133 ? 35.087 -3.502 -23.534 1.00 87.38 133 SER A CA 1
ATOM 1082 C C . SER A 1 133 ? 34.546 -4.313 -22.351 1.00 87.38 133 SER A C 1
ATOM 1084 O O . SER A 1 133 ? 34.742 -5.527 -22.324 1.00 87.38 133 SER A O 1
ATOM 1086 N N . LEU A 1 134 ? 33.896 -3.663 -21.380 1.00 85.69 134 LEU A N 1
ATOM 1087 C CA . LEU A 1 134 ? 33.382 -4.284 -20.159 1.00 85.69 134 LEU A CA 1
ATOM 1088 C C . LEU A 1 134 ? 31.893 -4.650 -20.261 1.00 85.69 134 LEU A C 1
ATOM 1090 O O . LEU A 1 134 ? 31.473 -5.563 -19.560 1.00 85.69 134 LEU A O 1
ATOM 1094 N N . GLN A 1 135 ? 31.119 -4.001 -21.142 1.00 84.56 135 GLN A N 1
ATOM 1095 C CA . GLN A 1 135 ? 29.665 -4.211 -21.284 1.00 84.56 135 GLN A CA 1
ATOM 1096 C C . GLN A 1 135 ? 29.295 -5.696 -21.442 1.00 84.56 135 GLN A C 1
ATOM 1098 O O . GLN A 1 135 ? 28.458 -6.214 -20.713 1.00 84.56 135 GLN A O 1
ATOM 1103 N N . ASN A 1 136 ? 30.017 -6.430 -22.296 1.00 86.38 136 ASN A N 1
ATOM 1104 C CA . ASN A 1 136 ? 29.766 -7.860 -22.539 1.00 86.38 136 ASN A CA 1
ATOM 1105 C C . ASN A 1 136 ? 30.117 -8.795 -21.363 1.00 86.38 136 ASN A C 1
ATOM 1107 O O . ASN A 1 136 ? 29.903 -10.001 -21.464 1.00 86.38 136 ASN A O 1
ATOM 1111 N N . TYR A 1 137 ? 30.699 -8.274 -20.282 1.00 89.25 137 TYR A N 1
ATOM 1112 C CA . TYR A 1 137 ? 31.062 -9.040 -19.087 1.00 89.25 137 TYR A CA 1
ATOM 1113 C C . TYR A 1 137 ? 30.221 -8.670 -17.861 1.00 89.25 137 TYR A C 1
ATOM 1115 O O . TYR A 1 137 ? 30.445 -9.228 -16.786 1.00 89.25 137 TYR A O 1
ATOM 1123 N N . ILE A 1 138 ? 29.280 -7.732 -17.995 1.00 89.06 138 ILE A N 1
ATOM 1124 C CA . ILE A 1 138 ? 28.360 -7.370 -16.920 1.00 89.06 138 ILE A CA 1
ATOM 1125 C C . ILE A 1 138 ? 27.223 -8.389 -16.869 1.00 89.06 138 ILE A C 1
ATOM 1127 O O . ILE A 1 138 ? 26.611 -8.725 -17.881 1.00 89.06 138 ILE A O 1
ATOM 1131 N N . ASP A 1 139 ? 26.930 -8.873 -15.665 1.00 92.81 139 ASP A N 1
ATOM 1132 C CA . ASP A 1 139 ? 25.788 -9.745 -15.412 1.00 92.81 139 ASP A CA 1
ATOM 1133 C C . ASP A 1 139 ? 24.529 -8.903 -15.145 1.00 92.81 139 ASP A C 1
ATOM 1135 O O . ASP A 1 139 ? 24.188 -8.585 -14.001 1.00 92.81 139 ASP A O 1
ATOM 1139 N N . TYR A 1 140 ? 23.849 -8.507 -16.223 1.00 92.19 140 TYR A N 1
ATOM 1140 C CA . TYR A 1 140 ? 22.607 -7.731 -16.143 1.00 92.19 140 TYR A CA 1
ATOM 1141 C C . TYR A 1 140 ? 21.459 -8.527 -15.501 1.00 92.19 140 TYR A C 1
ATOM 1143 O O . TYR A 1 140 ? 20.600 -7.931 -14.857 1.00 92.19 140 TYR A O 1
ATOM 1151 N N . GLN A 1 141 ? 21.455 -9.864 -15.599 1.00 93.00 141 GLN A N 1
ATOM 1152 C CA . GLN A 1 141 ? 20.414 -10.702 -14.987 1.00 93.00 141 GLN A CA 1
ATOM 1153 C C . GLN A 1 141 ? 20.486 -10.637 -13.461 1.00 93.00 141 GLN A C 1
ATOM 1155 O O . GLN A 1 141 ? 19.466 -10.463 -12.792 1.00 93.00 141 GLN A O 1
ATOM 1160 N N . ALA A 1 142 ? 21.696 -10.753 -12.906 1.00 92.00 142 ALA A N 1
ATOM 1161 C CA . ALA A 1 142 ? 21.909 -10.623 -11.471 1.00 92.00 142 ALA A CA 1
ATOM 1162 C C . ALA A 1 142 ? 21.520 -9.223 -10.973 1.00 92.00 142 ALA A C 1
ATOM 1164 O O . ALA A 1 142 ? 20.817 -9.106 -9.969 1.00 92.00 142 ALA A O 1
ATOM 1165 N N . TYR A 1 143 ? 21.912 -8.171 -11.699 1.00 91.50 143 TYR A N 1
ATOM 1166 C CA . TYR A 1 143 ? 21.568 -6.801 -11.318 1.00 91.50 143 TYR A CA 1
ATOM 1167 C C . TYR A 1 143 ? 20.059 -6.531 -11.390 1.00 91.50 143 TYR A C 1
ATOM 1169 O O . TYR A 1 143 ? 19.493 -5.981 -10.449 1.00 91.50 143 TYR A O 1
ATOM 1177 N N . GLY A 1 144 ? 19.388 -6.975 -12.456 1.00 92.38 144 GLY A N 1
ATOM 1178 C CA . GLY A 1 144 ? 17.936 -6.852 -12.608 1.00 92.38 144 GLY A CA 1
ATOM 1179 C C . GLY A 1 144 ? 17.169 -7.564 -11.500 1.00 92.38 144 GLY A C 1
ATOM 1180 O O . GLY A 1 144 ? 16.228 -7.009 -10.940 1.00 92.38 144 GLY A O 1
ATOM 1181 N N . ARG A 1 145 ? 17.626 -8.753 -11.097 1.00 90.69 145 ARG A N 1
ATOM 1182 C CA . ARG A 1 145 ? 17.053 -9.472 -9.954 1.00 90.69 145 ARG A CA 1
ATOM 1183 C C . ARG A 1 145 ? 17.207 -8.701 -8.642 1.00 90.69 145 ARG A C 1
ATOM 1185 O O . ARG A 1 145 ? 16.275 -8.672 -7.843 1.00 90.69 145 ARG A O 1
ATOM 1192 N N . ASP A 1 146 ? 18.363 -8.090 -8.401 1.00 92.00 146 ASP A N 1
ATOM 1193 C CA . ASP A 1 146 ? 18.586 -7.282 -7.198 1.00 92.00 146 ASP A CA 1
ATOM 1194 C C . ASP A 1 146 ? 17.729 -6.003 -7.202 1.00 92.00 146 ASP A C 1
ATOM 1196 O O . ASP A 1 146 ? 17.236 -5.580 -6.149 1.00 92.00 146 ASP A O 1
ATOM 1200 N N . LEU A 1 147 ? 17.502 -5.405 -8.379 1.00 90.12 147 LEU A N 1
ATOM 1201 C CA . LEU A 1 147 ? 16.559 -4.299 -8.549 1.00 90.12 147 LEU A CA 1
ATOM 1202 C C . LEU A 1 147 ? 15.135 -4.736 -8.197 1.00 90.12 147 LEU A C 1
ATOM 1204 O O . LEU A 1 147 ? 14.502 -4.082 -7.374 1.00 90.12 147 LEU A O 1
ATOM 1208 N N . ASP A 1 148 ? 14.666 -5.858 -8.737 1.00 89.56 148 ASP A N 1
ATOM 1209 C CA . ASP A 1 148 ? 13.321 -6.385 -8.476 1.00 89.56 148 ASP A CA 1
ATOM 1210 C C . ASP A 1 148 ? 13.100 -6.721 -6.991 1.00 89.56 148 ASP A C 1
ATOM 1212 O O . ASP A 1 148 ? 12.075 -6.401 -6.399 1.00 89.56 148 ASP A O 1
ATOM 1216 N N . LEU A 1 149 ? 14.119 -7.277 -6.326 1.00 87.56 149 LEU A N 1
ATOM 1217 C CA . LEU A 1 149 ? 14.061 -7.578 -4.892 1.00 87.56 149 LEU A CA 1
ATOM 1218 C C . LEU A 1 149 ? 14.033 -6.334 -3.990 1.00 87.56 149 LEU A C 1
ATOM 1220 O O . LEU A 1 149 ? 13.625 -6.434 -2.829 1.00 87.56 149 LEU A O 1
ATOM 1224 N N . SER A 1 150 ? 14.532 -5.192 -4.466 1.00 84.81 150 SER A N 1
ATOM 1225 C CA . SER A 1 150 ? 14.683 -3.974 -3.657 1.00 84.81 150 SER A CA 1
ATOM 1226 C C . SER A 1 150 ? 13.691 -2.861 -4.007 1.00 84.81 150 SER A C 1
ATOM 1228 O O . SER A 1 150 ? 13.416 -2.006 -3.153 1.00 84.81 150 SER A O 1
ATOM 1230 N N . GLY A 1 151 ? 13.164 -2.870 -5.231 1.00 85.50 151 GLY A N 1
ATOM 1231 C CA . GLY A 1 151 ? 12.200 -1.915 -5.765 1.00 85.50 151 GLY A CA 1
ATOM 1232 C C . GLY A 1 151 ? 10.808 -2.511 -5.979 1.00 85.50 151 GLY A C 1
ATOM 1233 O O . GLY A 1 151 ? 10.506 -3.608 -5.520 1.00 85.50 151 GLY A O 1
ATOM 1234 N N . THR A 1 152 ? 9.959 -1.749 -6.669 1.00 88.38 152 THR A N 1
ATOM 1235 C CA . THR A 1 152 ? 8.630 -2.183 -7.112 1.00 88.38 152 THR A CA 1
ATOM 1236 C C . THR A 1 152 ? 8.595 -2.082 -8.632 1.00 88.38 152 THR A C 1
ATOM 1238 O O . THR A 1 152 ? 8.543 -0.973 -9.169 1.00 88.38 152 THR A O 1
ATOM 1241 N N . PHE A 1 153 ? 8.646 -3.226 -9.310 1.00 90.62 153 PHE A N 1
ATOM 1242 C CA . PHE A 1 153 ? 8.554 -3.327 -10.763 1.00 90.62 153 PHE A CA 1
ATOM 1243 C C . PHE A 1 153 ? 7.322 -4.153 -11.132 1.00 90.62 153 PHE A C 1
ATOM 1245 O O . PHE A 1 153 ? 7.041 -5.176 -10.510 1.00 90.62 153 PHE A O 1
ATOM 1252 N N . ILE A 1 154 ? 6.566 -3.677 -12.113 1.00 89.50 154 ILE A N 1
ATOM 1253 C CA . ILE A 1 154 ? 5.310 -4.272 -12.564 1.00 89.50 154 ILE A CA 1
ATOM 1254 C C . ILE A 1 154 ? 5.508 -4.649 -14.025 1.00 89.50 154 ILE A C 1
ATOM 1256 O O . ILE A 1 154 ? 5.768 -3.781 -14.856 1.00 89.50 154 ILE A O 1
ATOM 1260 N N . SER A 1 155 ? 5.424 -5.943 -14.326 1.00 89.00 155 SER A N 1
ATOM 1261 C CA . SER A 1 155 ? 5.512 -6.438 -15.699 1.00 89.00 155 SER A CA 1
ATOM 1262 C C . SER A 1 155 ? 4.140 -6.375 -16.356 1.00 89.00 155 SER A C 1
ATOM 1264 O O . SER A 1 155 ? 3.169 -6.909 -15.817 1.00 89.00 155 SER A O 1
ATOM 1266 N N . THR A 1 156 ? 4.067 -5.697 -17.498 1.00 87.31 156 THR A N 1
ATOM 1267 C CA . THR A 1 156 ? 2.839 -5.496 -18.275 1.00 87.31 156 THR A CA 1
ATOM 1268 C C . THR A 1 156 ? 3.079 -5.847 -19.742 1.00 87.31 156 THR A C 1
ATOM 1270 O O . THR A 1 156 ? 4.222 -6.065 -20.147 1.00 87.31 156 THR A O 1
ATOM 1273 N N . ASN A 1 157 ? 2.030 -5.892 -20.571 1.00 84.94 157 ASN A N 1
ATOM 1274 C CA . ASN A 1 157 ? 2.220 -6.127 -22.010 1.00 84.94 157 ASN A CA 1
ATOM 1275 C C . ASN A 1 157 ? 2.809 -4.906 -22.732 1.00 84.94 157 ASN A C 1
ATOM 1277 O O . ASN A 1 157 ? 3.260 -5.031 -23.868 1.00 84.94 157 ASN A O 1
ATOM 1281 N N . HIS A 1 158 ? 2.797 -3.742 -22.079 1.00 85.12 158 HIS A N 1
ATOM 1282 C CA . HIS A 1 158 ? 3.293 -2.467 -22.597 1.00 85.12 158 HIS A CA 1
ATOM 1283 C C . HIS A 1 158 ? 4.648 -2.070 -21.980 1.00 85.12 158 HIS A C 1
ATOM 1285 O O . HIS A 1 158 ? 5.045 -0.907 -22.045 1.00 85.12 158 HIS A O 1
ATOM 1291 N N . GLY A 1 159 ? 5.355 -3.035 -21.380 1.00 89.06 159 GLY A N 1
ATOM 1292 C CA . GLY A 1 159 ? 6.689 -2.873 -20.805 1.00 89.06 159 GLY A CA 1
ATOM 1293 C C . GLY A 1 159 ? 6.727 -3.028 -19.284 1.00 89.06 159 GLY A C 1
ATOM 1294 O O . GLY A 1 159 ? 5.795 -3.551 -18.657 1.00 89.06 159 GLY A O 1
ATOM 1295 N N . ILE A 1 160 ? 7.822 -2.573 -18.670 1.00 91.25 160 ILE A N 1
ATOM 1296 C CA . ILE A 1 160 ? 8.015 -2.628 -17.216 1.00 91.25 160 ILE A CA 1
ATOM 1297 C C . ILE A 1 160 ? 7.756 -1.260 -16.586 1.00 91.25 160 ILE A C 1
ATOM 1299 O O . ILE A 1 160 ? 8.426 -0.273 -16.888 1.00 91.25 160 ILE A O 1
ATOM 1303 N N . PHE A 1 161 ? 6.833 -1.202 -15.628 1.00 91.44 161 PHE A N 1
ATOM 1304 C CA . PHE A 1 161 ? 6.565 0.018 -14.870 1.00 91.44 161 PHE A CA 1
ATOM 1305 C C . PHE A 1 161 ? 7.259 -0.041 -13.518 1.00 91.44 161 PHE A C 1
ATOM 1307 O O . PHE A 1 161 ? 7.096 -0.992 -12.753 1.00 91.44 161 PHE A O 1
ATOM 1314 N N . LYS A 1 162 ? 8.030 0.993 -13.195 1.00 89.81 162 LYS A N 1
ATOM 1315 C CA . LYS A 1 162 ? 8.683 1.130 -11.896 1.00 89.81 162 LYS A CA 1
ATOM 1316 C C . LYS A 1 162 ? 7.934 2.150 -11.056 1.00 89.81 162 LYS A C 1
ATOM 1318 O O . LYS A 1 162 ? 7.886 3.324 -11.412 1.00 89.81 162 LYS A O 1
ATOM 1323 N N . SER A 1 163 ? 7.452 1.723 -9.893 1.00 84.69 163 SER A N 1
ATOM 1324 C CA . SER A 1 163 ? 6.883 2.628 -8.894 1.00 84.69 163 SER A CA 1
ATOM 1325 C C . SER A 1 163 ? 7.918 2.969 -7.824 1.00 84.69 163 SER A C 1
ATOM 1327 O O . SER A 1 163 ? 8.571 2.089 -7.254 1.00 84.69 163 SER A O 1
ATOM 1329 N N . SER A 1 164 ? 8.066 4.262 -7.531 1.00 70.25 164 SER A N 1
ATOM 1330 C CA . SER A 1 164 ? 8.882 4.734 -6.403 1.00 70.25 164 SER A CA 1
ATOM 1331 C C . SER A 1 164 ? 8.153 4.606 -5.058 1.00 70.25 164 SER A C 1
ATOM 1333 O O . SER A 1 164 ? 8.788 4.673 -4.000 1.00 70.25 164 SER A O 1
ATOM 1335 N N . ILE A 1 165 ? 6.837 4.373 -5.081 1.00 64.50 165 ILE A N 1
ATOM 1336 C CA . ILE A 1 165 ? 6.032 4.150 -3.885 1.00 64.50 165 ILE A CA 1
ATOM 1337 C C . ILE A 1 165 ? 6.140 2.684 -3.483 1.00 64.50 165 ILE A C 1
ATOM 1339 O O . ILE A 1 165 ? 5.839 1.754 -4.235 1.00 64.50 165 ILE A O 1
ATOM 1343 N N . LYS A 1 166 ? 6.563 2.466 -2.240 1.00 55.53 166 LYS A N 1
ATOM 1344 C CA . LYS A 1 166 ? 6.396 1.166 -1.598 1.00 55.53 166 LYS A CA 1
ATOM 1345 C C . LYS A 1 166 ? 4.928 1.061 -1.212 1.00 55.53 166 LYS A C 1
ATOM 1347 O O . LYS A 1 166 ? 4.528 1.698 -0.242 1.00 55.53 166 LYS A O 1
ATOM 1352 N N . SER A 1 167 ? 4.157 0.304 -1.994 1.00 45.69 167 SER A N 1
ATOM 1353 C CA . SER A 1 167 ? 2.746 0.016 -1.718 1.00 45.69 167 SER A CA 1
ATOM 1354 C C . SER A 1 167 ? 2.528 -0.260 -0.226 1.00 45.69 167 SER A C 1
ATOM 1356 O O . SER A 1 167 ? 3.281 -1.012 0.408 1.00 45.69 167 SER A O 1
ATOM 1358 N N . VAL A 1 168 ? 1.493 0.359 0.346 1.00 46.72 168 VAL A N 1
ATOM 1359 C CA . VAL A 1 168 ? 1.121 0.221 1.763 1.00 46.72 168 VAL A CA 1
ATOM 1360 C C . VAL A 1 168 ? 0.822 -1.247 2.120 1.00 46.72 168 VAL A C 1
ATOM 1362 O O . VAL A 1 168 ? 1.057 -1.671 3.255 1.00 46.72 168 VAL A O 1
ATOM 1365 N N . GLY A 1 169 ? 0.422 -2.067 1.139 1.00 40.94 169 GLY A N 1
ATOM 1366 C CA . GLY A 1 169 ? 0.248 -3.514 1.297 1.00 40.94 169 GLY A CA 1
ATOM 1367 C C . GLY A 1 169 ? 1.553 -4.266 1.594 1.00 40.94 169 GLY A C 1
ATOM 1368 O O . GLY A 1 169 ? 1.560 -5.221 2.376 1.00 40.94 169 GLY A O 1
ATOM 1369 N N . THR A 1 170 ? 2.686 -3.802 1.060 1.00 42.41 170 THR A N 1
ATOM 1370 C CA . THR A 1 170 ? 4.004 -4.414 1.289 1.00 42.41 170 THR A CA 1
ATOM 1371 C C . THR A 1 170 ? 4.596 -4.023 2.641 1.00 42.41 170 THR A C 1
ATOM 1373 O O . THR A 1 170 ? 5.382 -4.788 3.198 1.00 42.41 170 THR A O 1
ATOM 1376 N N . LEU A 1 171 ? 4.198 -2.881 3.215 1.00 42.78 171 LEU A N 1
ATOM 1377 C CA . LEU A 1 171 ? 4.626 -2.471 4.558 1.00 42.78 171 LEU A CA 1
ATOM 1378 C C . LEU A 1 171 ? 4.133 -3.449 5.633 1.00 42.78 171 LEU A C 1
ATOM 1380 O O . LEU A 1 171 ? 4.906 -3.821 6.510 1.00 42.78 171 LEU A O 1
ATOM 1384 N N . LEU A 1 172 ? 2.901 -3.957 5.530 1.00 39.19 172 LEU A N 1
ATOM 1385 C CA . LEU A 1 172 ? 2.361 -4.882 6.535 1.00 39.19 172 LEU A CA 1
ATOM 1386 C C . LEU A 1 172 ? 3.022 -6.268 6.503 1.00 39.19 172 LEU A C 1
ATOM 1388 O O . LEU A 1 172 ? 3.225 -6.867 7.559 1.00 39.19 172 LEU A O 1
ATOM 1392 N N . LEU A 1 173 ? 3.402 -6.774 5.326 1.00 36.38 173 LEU A N 1
ATOM 1393 C CA . LEU A 1 173 ? 4.099 -8.061 5.206 1.00 36.38 173 LEU A CA 1
ATOM 1394 C C . LEU A 1 173 ? 5.608 -7.941 5.450 1.00 36.38 173 LEU A C 1
ATOM 1396 O O . LEU A 1 173 ? 6.190 -8.817 6.094 1.00 36.38 173 LEU A O 1
ATOM 1400 N N . ALA A 1 174 ? 6.246 -6.858 4.998 1.00 38.12 174 ALA A N 1
ATOM 1401 C CA . ALA A 1 174 ? 7.670 -6.634 5.224 1.00 38.12 174 ALA A CA 1
ATOM 1402 C C . ALA A 1 174 ? 7.968 -6.302 6.694 1.00 38.12 174 ALA A C 1
ATOM 1404 O O . ALA A 1 174 ? 8.917 -6.860 7.242 1.00 38.12 174 ALA A O 1
ATOM 1405 N N . ASP A 1 175 ? 7.136 -5.513 7.381 1.00 39.88 175 ASP A N 1
ATOM 1406 C CA . ASP A 1 175 ? 7.316 -5.266 8.819 1.00 39.88 175 ASP A CA 1
ATOM 1407 C C . ASP A 1 175 ? 7.068 -6.534 9.658 1.00 39.88 175 ASP A C 1
ATOM 1409 O O . ASP A 1 175 ? 7.713 -6.726 10.695 1.00 39.88 175 ASP A O 1
ATOM 1413 N N . PHE A 1 176 ? 6.212 -7.452 9.186 1.00 39.25 176 PHE A N 1
ATOM 1414 C CA . PHE A 1 176 ? 5.971 -8.746 9.836 1.00 39.25 176 PHE A CA 1
ATOM 1415 C C . PHE A 1 176 ? 7.089 -9.775 9.576 1.00 39.25 176 PHE A C 1
ATOM 1417 O O . PHE A 1 176 ? 7.352 -10.622 10.432 1.00 39.25 176 PHE A O 1
ATOM 1424 N N . LEU A 1 177 ? 7.791 -9.693 8.436 1.00 38.19 177 LEU A N 1
ATOM 1425 C CA . LEU A 1 177 ? 8.849 -10.641 8.050 1.00 38.19 177 LEU A CA 1
ATOM 1426 C C . LEU A 1 177 ? 10.284 -10.158 8.344 1.00 38.19 177 LEU A C 1
ATOM 1428 O O . LEU A 1 177 ? 11.160 -10.988 8.595 1.00 38.19 177 LEU A O 1
ATOM 1432 N N . PHE A 1 178 ? 10.557 -8.848 8.382 1.00 40.91 178 PHE A N 1
ATOM 1433 C CA . PHE A 1 178 ? 11.926 -8.312 8.495 1.00 40.91 178 PHE A CA 1
ATOM 1434 C C . PHE A 1 178 ? 12.365 -7.883 9.897 1.00 40.91 178 PHE A C 1
ATOM 1436 O O . PHE A 1 178 ? 13.561 -7.654 10.108 1.00 40.91 178 PHE A O 1
ATOM 1443 N N . TYR A 1 179 ? 11.481 -7.902 10.900 1.00 41.97 179 TYR A N 1
ATOM 1444 C CA . TYR A 1 179 ? 11.881 -7.654 12.295 1.00 41.97 179 TYR A CA 1
ATOM 1445 C C . TYR A 1 179 ? 12.849 -8.720 12.864 1.00 41.97 179 TYR A C 1
ATOM 1447 O O . TYR A 1 179 ? 13.373 -8.560 13.969 1.00 41.97 179 TYR A O 1
ATOM 1455 N N . GLY A 1 180 ? 13.110 -9.805 12.118 1.00 42.06 180 GLY A N 1
ATOM 1456 C CA . GLY A 1 180 ? 13.952 -10.925 12.539 1.00 42.06 180 GLY A CA 1
ATOM 1457 C C . GLY A 1 180 ? 15.394 -10.980 12.010 1.00 42.06 180 GLY A C 1
ATOM 1458 O O . GLY A 1 180 ? 16.188 -11.704 12.612 1.00 42.06 180 GLY A O 1
ATOM 1459 N N . VAL A 1 181 ? 15.773 -10.286 10.920 1.00 39.56 181 VAL A N 1
ATOM 1460 C CA . VAL A 1 181 ? 17.021 -10.648 10.187 1.00 39.56 181 VAL A CA 1
ATOM 1461 C C . VAL A 1 181 ? 17.980 -9.494 9.843 1.00 39.56 181 VAL A C 1
ATOM 1463 O O . VAL A 1 181 ? 19.170 -9.742 9.655 1.00 39.56 181 VAL A O 1
ATOM 1466 N N . ALA A 1 182 ? 17.573 -8.224 9.850 1.00 37.47 182 ALA A N 1
ATOM 1467 C CA . ALA A 1 182 ? 18.465 -7.136 9.421 1.00 37.47 182 ALA A CA 1
ATOM 1468 C C . ALA A 1 182 ? 19.416 -6.639 10.533 1.00 37.47 182 ALA A C 1
ATOM 1470 O O . ALA A 1 182 ? 19.314 -5.516 11.021 1.00 37.47 182 ALA A O 1
ATOM 1471 N N . GLN A 1 183 ? 20.368 -7.476 10.953 1.00 38.88 183 GLN A N 1
ATOM 1472 C CA . GLN A 1 183 ? 21.500 -7.026 11.767 1.00 38.88 183 GLN A CA 1
ATOM 1473 C C . GLN A 1 183 ? 22.801 -7.749 11.408 1.00 38.88 183 GLN A C 1
ATOM 1475 O O . GLN A 1 183 ? 23.467 -8.275 12.294 1.00 38.88 183 GLN A O 1
ATOM 1480 N N . SER A 1 184 ? 23.180 -7.770 10.123 1.00 45.88 184 SER A N 1
ATOM 1481 C CA . SER A 1 184 ? 24.588 -7.932 9.721 1.00 45.88 184 SER A CA 1
ATOM 1482 C C . SER A 1 184 ? 24.817 -7.835 8.202 1.00 45.88 184 SER A C 1
ATOM 1484 O O . SER A 1 184 ? 24.367 -8.737 7.501 1.00 45.88 184 SER A O 1
ATOM 1486 N N . ALA A 1 185 ? 25.607 -6.832 7.771 1.00 36.16 185 ALA A N 1
ATOM 1487 C CA . ALA A 1 185 ? 26.236 -6.567 6.446 1.00 36.16 185 ALA A CA 1
ATOM 1488 C C . ALA A 1 185 ? 25.757 -5.203 5.893 1.00 36.16 185 ALA A C 1
ATOM 1490 O O . ALA A 1 185 ? 24.560 -4.975 5.890 1.00 36.16 185 ALA A O 1
ATOM 1491 N N . THR A 1 186 ? 26.548 -4.210 5.469 1.00 37.38 186 THR A N 1
ATOM 1492 C CA . THR A 1 186 ? 27.967 -4.031 5.086 1.00 37.38 186 THR A CA 1
ATOM 1493 C C . THR A 1 186 ? 28.371 -2.538 5.267 1.00 37.38 186 THR A C 1
ATOM 1495 O O . THR A 1 186 ? 27.499 -1.688 5.446 1.00 37.38 186 THR A O 1
ATOM 1498 N N . PRO A 1 187 ? 29.674 -2.173 5.225 1.00 37.03 187 PRO A N 1
ATOM 1499 C CA . PRO A 1 187 ? 30.182 -0.844 5.605 1.00 37.03 187 PRO A CA 1
ATOM 1500 C C . PRO A 1 187 ? 30.281 0.198 4.463 1.00 37.03 187 PRO A C 1
ATOM 1502 O O . PRO A 1 187 ? 30.984 1.188 4.619 1.00 37.03 187 PRO A O 1
ATOM 1505 N N . ILE A 1 188 ? 29.597 0.017 3.326 1.00 40.22 188 ILE A N 1
ATOM 1506 C CA . ILE A 1 188 ? 29.689 0.933 2.158 1.00 40.22 188 ILE A CA 1
ATOM 1507 C C . ILE A 1 188 ? 28.645 2.069 2.217 1.00 40.22 188 ILE A C 1
ATOM 1509 O O . ILE A 1 188 ? 28.748 3.074 1.522 1.00 40.22 188 ILE A O 1
ATOM 1513 N N . PHE A 1 189 ? 27.660 1.972 3.111 1.00 35.62 189 PHE A N 1
ATOM 1514 C CA . PHE A 1 189 ? 26.555 2.932 3.185 1.00 35.62 189 PHE A CA 1
ATOM 1515 C C . PHE A 1 189 ? 26.886 4.236 3.940 1.00 35.62 189 PHE A C 1
ATOM 1517 O O . PHE A 1 189 ? 26.038 5.117 4.014 1.00 35.62 189 PHE A O 1
ATOM 1524 N N . TYR A 1 190 ? 28.084 4.379 4.526 1.00 38.47 190 TYR A N 1
ATOM 1525 C CA . TYR A 1 190 ? 28.359 5.470 5.473 1.00 38.47 190 TYR A CA 1
ATOM 1526 C C . TYR A 1 190 ? 28.823 6.789 4.827 1.00 38.47 190 TYR A C 1
ATOM 1528 O O . TYR A 1 190 ? 28.591 7.846 5.405 1.00 38.47 190 TYR A O 1
ATOM 1536 N N . GLU A 1 191 ? 29.414 6.774 3.626 1.00 42.12 191 GLU A N 1
ATOM 1537 C CA . GLU A 1 191 ? 29.918 8.011 2.992 1.00 42.12 191 GLU A CA 1
ATOM 1538 C C . GLU A 1 191 ? 28.822 8.873 2.344 1.00 42.12 191 GLU A C 1
ATOM 1540 O O . GLU A 1 191 ? 29.001 10.076 2.182 1.00 42.12 191 GLU A O 1
ATOM 1545 N N . ARG A 1 192 ? 27.645 8.312 2.026 1.00 42.12 192 ARG A N 1
ATOM 1546 C CA . ARG A 1 192 ? 26.555 9.052 1.352 1.00 42.12 192 ARG A CA 1
ATOM 1547 C C . ARG A 1 192 ? 25.525 9.672 2.314 1.00 42.12 192 ARG A C 1
ATOM 1549 O O . ARG A 1 192 ? 24.452 10.085 1.881 1.00 42.12 192 ARG A O 1
ATOM 1556 N N . ILE A 1 193 ? 25.813 9.720 3.618 1.00 41.00 193 ILE A N 1
ATOM 1557 C CA . ILE A 1 193 ? 24.839 10.144 4.645 1.00 41.00 193 ILE A CA 1
ATOM 1558 C C . ILE A 1 193 ? 24.910 11.656 4.943 1.00 41.00 193 ILE A C 1
ATOM 1560 O O . ILE A 1 193 ? 23.957 12.214 5.485 1.00 41.00 193 ILE A O 1
ATOM 1564 N N . ASP A 1 194 ? 25.964 12.365 4.524 1.00 49.66 194 ASP A N 1
ATOM 1565 C CA . ASP A 1 194 ? 26.145 13.784 4.886 1.00 49.66 194 ASP A CA 1
ATOM 1566 C C . ASP A 1 194 ? 25.173 14.765 4.196 1.00 49.66 194 ASP A C 1
ATOM 1568 O O . ASP A 1 194 ? 25.017 15.896 4.657 1.00 49.66 194 ASP A O 1
ATOM 1572 N N . TYR A 1 195 ? 24.433 14.328 3.168 1.00 52.72 195 TYR A N 1
ATOM 1573 C CA . TYR A 1 195 ? 23.404 15.142 2.497 1.00 52.72 195 TYR A CA 1
ATOM 1574 C C . TYR A 1 195 ? 21.959 14.798 2.884 1.00 52.72 195 TYR A C 1
ATOM 1576 O O . TYR A 1 195 ? 21.022 15.437 2.400 1.00 52.72 195 TYR A O 1
ATOM 1584 N N . MET A 1 196 ? 21.732 13.833 3.781 1.00 48.19 196 MET A N 1
ATOM 1585 C CA . MET A 1 196 ? 20.370 13.535 4.221 1.00 48.19 196 MET A CA 1
ATOM 1586 C C . MET A 1 196 ? 19.878 14.587 5.217 1.00 48.19 196 MET A C 1
ATOM 1588 O O . MET A 1 196 ? 20.428 14.767 6.307 1.00 48.19 196 MET A O 1
ATOM 1592 N N . LYS A 1 197 ? 18.782 15.264 4.855 1.00 57.59 197 LYS A N 1
ATOM 1593 C CA . LYS A 1 197 ? 17.999 16.126 5.748 1.00 57.59 197 LYS A CA 1
ATOM 1594 C C . LYS A 1 197 ? 17.728 15.342 7.037 1.00 57.59 197 LYS A C 1
ATOM 1596 O O . LYS A 1 197 ? 17.013 14.346 7.012 1.00 57.59 197 LYS A O 1
ATOM 1601 N N . LYS A 1 198 ? 18.323 15.755 8.165 1.00 50.25 198 LYS A N 1
ATOM 1602 C CA . LYS A 1 198 ? 18.109 15.121 9.479 1.00 50.25 198 LYS A CA 1
ATOM 1603 C C . LYS A 1 198 ? 16.636 15.249 9.871 1.00 50.25 198 LYS A C 1
ATOM 1605 O O . LYS A 1 198 ? 16.239 16.233 10.495 1.00 50.25 198 LYS A O 1
ATOM 1610 N N . ILE A 1 199 ? 15.824 14.258 9.520 1.00 56.53 199 ILE A N 1
ATOM 1611 C CA . ILE A 1 199 ? 14.459 14.137 10.023 1.00 56.53 199 ILE A CA 1
ATOM 1612 C C . ILE A 1 199 ? 14.587 13.739 11.494 1.00 56.53 199 ILE A C 1
ATOM 1614 O O . ILE A 1 199 ? 15.115 12.676 11.825 1.00 56.53 199 ILE A O 1
ATOM 1618 N N . ARG A 1 200 ? 14.174 14.623 12.407 1.00 59.88 200 ARG A N 1
ATOM 1619 C CA . ARG A 1 200 ? 14.135 14.289 13.834 1.00 59.88 200 ARG A CA 1
ATOM 1620 C C . ARG A 1 200 ? 13.087 13.192 14.016 1.00 59.88 200 ARG A C 1
ATOM 1622 O O . ARG A 1 200 ? 11.909 13.429 13.787 1.00 59.88 200 ARG A O 1
ATOM 1629 N N . SER A 1 201 ? 13.509 11.994 14.413 1.00 47.28 201 SER A N 1
ATOM 1630 C CA . SER A 1 201 ? 12.571 10.944 14.811 1.00 47.28 201 SER A CA 1
ATOM 1631 C C . SER A 1 201 ? 11.907 11.359 16.124 1.00 47.28 201 SER A C 1
ATOM 1633 O O . SER A 1 201 ? 12.560 11.446 17.164 1.00 47.28 201 SER A O 1
ATOM 1635 N N . TYR A 1 202 ? 10.607 11.641 16.073 1.00 49.75 202 TYR A N 1
ATOM 1636 C CA . TYR A 1 202 ? 9.785 12.016 17.227 1.00 49.75 202 TYR A CA 1
ATOM 1637 C C . TYR A 1 202 ? 9.198 10.794 17.961 1.00 49.75 202 TYR A C 1
ATOM 1639 O O . TYR A 1 202 ? 8.212 10.896 18.687 1.00 49.75 202 TYR A O 1
ATOM 1647 N N . THR A 1 203 ? 9.814 9.619 17.812 1.00 55.47 203 THR A N 1
ATOM 1648 C CA . THR A 1 203 ? 9.384 8.369 18.467 1.00 55.47 203 THR A CA 1
ATOM 1649 C C . THR A 1 203 ? 9.453 8.430 19.999 1.00 55.47 203 THR A C 1
ATOM 1651 O O . THR A 1 203 ? 8.801 7.638 20.676 1.00 55.47 203 THR A O 1
ATOM 1654 N N . SER A 1 204 ? 10.160 9.409 20.575 1.00 54.25 204 SER A N 1
ATOM 1655 C CA . SER A 1 204 ? 10.177 9.655 22.021 1.00 54.25 204 SER A CA 1
ATOM 1656 C C . SER A 1 204 ? 8.918 10.347 22.567 1.00 54.25 204 SER A C 1
ATOM 1658 O O . SER A 1 204 ? 8.724 10.319 23.782 1.00 54.25 204 SER A O 1
ATOM 1660 N N . ILE A 1 205 ? 8.038 10.910 21.718 1.00 56.19 205 ILE A N 1
ATOM 1661 C CA . ILE A 1 205 ? 6.789 11.574 22.157 1.00 56.19 205 ILE A CA 1
ATOM 1662 C C . ILE A 1 205 ? 5.858 10.586 22.877 1.00 56.19 205 ILE A C 1
ATOM 1664 O O . ILE A 1 205 ? 5.179 10.948 23.833 1.00 56.19 205 ILE A O 1
ATOM 1668 N N . TRP A 1 206 ? 5.874 9.317 22.471 1.00 54.97 206 TRP A N 1
ATOM 1669 C CA . TRP A 1 206 ? 5.022 8.266 23.038 1.00 54.97 206 TRP A CA 1
ATOM 1670 C C . TRP A 1 206 ? 5.674 7.517 24.210 1.00 54.97 206 TRP A C 1
ATOM 1672 O O . TRP A 1 206 ? 5.030 6.720 24.887 1.00 54.97 206 TRP A O 1
ATOM 1682 N N . SER A 1 207 ? 6.946 7.809 24.494 1.00 63.34 207 SER A N 1
ATOM 1683 C CA . SER A 1 207 ? 7.742 7.232 25.583 1.00 63.34 207 SER A CA 1
ATOM 1684 C C . SER A 1 207 ? 7.684 8.092 26.859 1.00 63.34 207 SER A C 1
ATOM 1686 O O . SER A 1 207 ? 8.634 8.121 27.647 1.00 63.34 207 SER A O 1
ATOM 1688 N N . VAL A 1 208 ? 6.598 8.833 27.078 1.00 64.94 208 VAL A N 1
ATOM 1689 C CA . VAL A 1 208 ? 6.450 9.646 28.290 1.00 64.94 208 VAL A CA 1
ATOM 1690 C C . VAL A 1 208 ? 5.950 8.756 29.420 1.00 64.94 208 VAL A C 1
ATOM 1692 O O . VAL A 1 208 ? 4.870 8.168 29.355 1.00 64.94 208 VAL A O 1
ATOM 1695 N N . GLU A 1 209 ? 6.745 8.648 30.482 1.00 68.62 209 GLU A N 1
ATOM 1696 C CA . GLU A 1 209 ? 6.292 7.996 31.703 1.00 68.62 209 GLU A CA 1
ATOM 1697 C C . GLU A 1 209 ? 5.107 8.751 32.281 1.00 68.62 209 GLU A C 1
ATOM 1699 O O . GLU A 1 209 ? 5.193 9.941 32.574 1.00 68.62 209 GLU A O 1
ATOM 1704 N N . LYS A 1 210 ? 3.999 8.042 32.483 1.00 78.50 210 LYS A N 1
ATOM 1705 C CA . LYS A 1 210 ? 2.842 8.603 33.170 1.00 78.50 210 LYS A CA 1
ATOM 1706 C C . LYS A 1 210 ? 3.255 8.967 34.607 1.00 78.50 210 LYS A C 1
ATOM 1708 O O . LYS A 1 210 ? 3.785 8.129 35.348 1.00 78.50 210 LYS A O 1
ATOM 1713 N N . VAL A 1 211 ? 3.025 10.221 34.985 1.00 83.88 211 VAL A N 1
ATOM 1714 C CA . VAL A 1 211 ? 3.324 10.770 36.314 1.00 83.88 211 VAL A CA 1
ATOM 1715 C C . VAL A 1 211 ? 2.018 11.192 36.974 1.00 83.88 211 VAL A C 1
ATOM 1717 O O . VAL A 1 211 ? 1.169 11.812 36.338 1.00 83.88 211 VAL A O 1
ATOM 1720 N N . LEU A 1 212 ? 1.855 10.842 38.246 1.00 85.44 212 LEU A N 1
ATOM 1721 C CA . LEU A 1 212 ? 0.693 11.176 39.052 1.00 85.44 212 LEU A CA 1
ATOM 1722 C C . LEU A 1 212 ? 1.029 12.355 39.971 1.00 85.44 212 LEU A C 1
ATOM 1724 O O . LEU A 1 212 ? 1.958 12.280 40.778 1.00 85.44 212 LEU A O 1
ATOM 1728 N N . TYR A 1 213 ? 0.266 13.438 39.842 1.00 84.12 213 TYR A N 1
ATOM 1729 C CA . TYR A 1 213 ? 0.431 14.662 40.638 1.00 84.12 213 TYR A CA 1
ATOM 1730 C C . TYR A 1 213 ? -0.641 14.804 41.724 1.00 84.12 213 TYR A C 1
ATOM 1732 O O . TYR A 1 213 ? -0.401 15.415 42.766 1.00 84.12 213 TYR A O 1
ATOM 1740 N N . SER A 1 214 ? -1.820 14.227 41.499 1.00 86.12 214 SER A N 1
ATOM 1741 C CA . SER A 1 214 ? -2.933 14.236 42.440 1.00 86.12 214 SER A CA 1
ATOM 1742 C C . SER A 1 214 ? -3.704 12.924 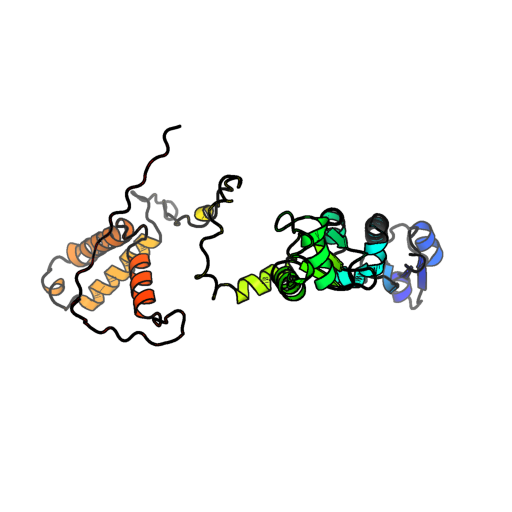42.393 1.00 86.12 214 SER A C 1
ATOM 1744 O O . SER A 1 214 ? -3.728 12.232 41.375 1.00 86.12 214 SER A O 1
ATOM 1746 N N . ILE A 1 215 ? -4.333 12.591 43.515 1.00 84.75 215 ILE A N 1
ATOM 1747 C CA . ILE A 1 215 ? -5.303 11.505 43.623 1.00 84.75 215 ILE A CA 1
ATOM 1748 C C . ILE A 1 215 ? -6.614 12.165 44.030 1.00 84.75 215 ILE A C 1
ATOM 1750 O O . ILE A 1 215 ? -6.721 12.675 45.146 1.00 84.75 215 ILE A O 1
ATOM 1754 N N . ASN A 1 216 ? -7.589 12.185 43.119 1.00 83.06 216 ASN A N 1
ATOM 1755 C CA . ASN A 1 216 ? -8.824 12.958 43.272 1.00 83.06 216 ASN A CA 1
ATOM 1756 C C . ASN A 1 216 ? -8.493 14.435 43.595 1.00 83.06 216 ASN A C 1
ATOM 1758 O O . ASN A 1 216 ? -7.783 15.075 42.818 1.00 83.06 216 ASN A O 1
ATOM 1762 N N . ASP A 1 217 ? -8.917 14.938 44.759 1.00 81.50 217 ASP A N 1
ATOM 1763 C CA . ASP A 1 217 ? -8.680 16.318 45.212 1.00 81.50 217 ASP A CA 1
ATOM 1764 C C . ASP A 1 217 ? -7.389 16.508 46.032 1.00 81.50 217 ASP A C 1
ATOM 1766 O O . ASP A 1 217 ? -7.039 17.629 46.411 1.00 81.50 217 ASP A O 1
ATOM 1770 N N . PHE A 1 218 ? -6.645 15.435 46.319 1.00 82.31 218 PHE A N 1
ATOM 1771 C CA . PHE A 1 218 ? -5.414 15.516 47.104 1.00 82.31 218 PHE A CA 1
ATOM 1772 C C . PHE A 1 218 ? -4.190 15.687 46.197 1.00 82.31 218 PHE A C 1
ATOM 1774 O O . PHE A 1 218 ? -3.862 14.798 45.407 1.00 82.31 218 PHE A O 1
ATOM 1781 N N . ARG A 1 219 ? -3.478 16.815 46.322 1.00 82.69 219 ARG A N 1
ATOM 1782 C CA . ARG A 1 219 ? -2.191 17.041 45.640 1.00 82.69 219 ARG A CA 1
ATOM 1783 C C . ARG A 1 219 ? -1.070 16.338 46.397 1.00 82.69 219 ARG A C 1
ATOM 1785 O O . ARG A 1 219 ? -0.872 16.587 47.585 1.00 82.69 219 ARG A O 1
ATOM 1792 N N . LEU A 1 220 ? -0.325 15.480 45.707 1.00 84.50 220 LEU A N 1
ATOM 1793 C CA . LEU A 1 220 ? 0.808 14.786 46.305 1.00 84.50 220 LEU A CA 1
ATOM 1794 C C . LEU A 1 220 ? 1.950 15.786 46.577 1.00 84.50 220 LEU A C 1
ATOM 1796 O O . LEU A 1 220 ? 2.195 16.670 45.754 1.00 84.50 220 LEU A O 1
ATOM 1800 N N . PRO A 1 221 ? 2.678 15.651 47.701 1.00 84.06 221 PRO A N 1
ATOM 1801 C CA . PRO A 1 221 ? 3.795 16.539 48.045 1.00 84.06 221 PRO A CA 1
ATOM 1802 C C . PRO A 1 221 ? 4.970 16.434 47.061 1.00 84.06 221 PRO A C 1
ATOM 1804 O O . PRO A 1 221 ? 5.788 17.345 46.964 1.00 84.06 221 PRO A O 1
ATOM 1807 N N . PHE A 1 222 ? 5.051 15.328 46.324 1.00 85.81 222 PHE A N 1
ATOM 1808 C CA . PHE A 1 222 ? 5.971 15.118 45.217 1.00 85.81 222 PHE A CA 1
ATOM 1809 C C . PHE A 1 222 ? 5.278 14.261 44.148 1.00 85.81 222 PHE A C 1
ATOM 1811 O O . PHE A 1 222 ? 4.465 13.398 44.491 1.00 85.81 222 PHE A O 1
ATOM 1818 N N . PRO A 1 223 ? 5.576 14.479 42.859 1.00 84.38 223 PRO A N 1
ATOM 1819 C CA . PRO A 1 223 ? 5.036 13.657 41.785 1.00 84.38 223 PRO A CA 1
ATOM 1820 C C . PRO A 1 223 ? 5.563 12.221 41.869 1.00 84.38 223 PRO A C 1
ATOM 1822 O O . PRO A 1 223 ? 6.754 12.009 42.100 1.00 84.38 223 PRO A O 1
ATOM 1825 N N . ILE A 1 224 ? 4.688 11.239 41.646 1.00 86.94 224 ILE A N 1
ATOM 1826 C CA . ILE A 1 224 ? 5.036 9.811 41.690 1.00 86.94 224 ILE A CA 1
ATOM 1827 C C . ILE A 1 224 ? 4.780 9.184 40.320 1.00 86.94 224 ILE A C 1
ATOM 1829 O O . ILE A 1 224 ? 3.707 9.349 39.744 1.00 86.94 224 ILE A O 1
ATOM 1833 N N . THR A 1 225 ? 5.747 8.442 39.779 1.00 87.94 225 THR A N 1
ATOM 1834 C CA . THR A 1 225 ? 5.571 7.738 38.497 1.00 87.94 225 THR A CA 1
ATOM 1835 C C . THR A 1 225 ? 4.941 6.355 38.686 1.00 87.94 225 THR A C 1
ATOM 1837 O O . THR A 1 225 ? 5.121 5.706 39.721 1.00 87.94 225 THR A O 1
ATOM 1840 N N . PHE A 1 226 ? 4.240 5.840 37.668 1.00 85.69 226 PHE A N 1
ATOM 1841 C CA . PHE A 1 226 ? 3.701 4.466 37.713 1.00 85.69 226 PHE A CA 1
ATOM 1842 C C . PHE A 1 226 ? 4.802 3.407 37.907 1.00 85.69 226 PHE A C 1
ATOM 1844 O O . PHE A 1 226 ? 4.603 2.412 38.609 1.00 85.69 226 PHE A O 1
ATOM 1851 N N . THR A 1 227 ? 5.994 3.652 37.355 1.00 85.56 227 THR A N 1
ATOM 1852 C CA . THR A 1 227 ? 7.179 2.808 37.549 1.00 85.56 227 THR A CA 1
ATOM 1853 C C . THR A 1 227 ? 7.595 2.754 39.024 1.00 85.56 227 THR A C 1
ATOM 1855 O O . THR A 1 227 ? 7.868 1.674 39.544 1.00 85.56 227 THR A O 1
ATOM 1858 N N . GLN A 1 228 ? 7.611 3.899 39.716 1.00 88.38 228 GLN A N 1
ATOM 1859 C CA . GLN A 1 228 ? 7.962 3.978 41.138 1.00 88.38 228 GLN A CA 1
ATOM 1860 C C . GLN A 1 228 ? 6.957 3.225 42.016 1.00 88.38 228 GLN A C 1
ATOM 1862 O O . GLN A 1 228 ? 7.367 2.444 42.870 1.00 88.38 228 GLN A O 1
ATOM 1867 N N . MET A 1 229 ? 5.653 3.388 41.767 1.00 89.69 229 MET A N 1
ATOM 1868 C CA . MET A 1 229 ? 4.618 2.639 42.496 1.00 89.69 229 MET A CA 1
ATOM 1869 C C . MET A 1 229 ? 4.779 1.129 42.312 1.00 89.69 229 MET A C 1
ATOM 1871 O O . MET A 1 229 ? 4.703 0.373 43.277 1.00 89.69 229 MET A O 1
ATOM 1875 N N . THR A 1 230 ? 5.067 0.693 41.083 1.00 91.00 230 THR A N 1
ATOM 1876 C CA . THR A 1 230 ? 5.256 -0.728 40.768 1.00 91.00 230 THR A CA 1
ATOM 1877 C C . THR A 1 230 ? 6.435 -1.316 41.545 1.00 91.00 230 THR A C 1
ATOM 1879 O O . THR A 1 230 ? 6.283 -2.339 42.210 1.00 91.00 230 THR A O 1
ATOM 1882 N N . TRP A 1 231 ? 7.600 -0.660 41.531 1.00 90.94 231 TRP A N 1
ATOM 1883 C CA . TRP A 1 231 ? 8.771 -1.136 42.279 1.00 90.94 231 TRP A CA 1
ATOM 1884 C C . TRP A 1 231 ? 8.578 -1.077 43.791 1.00 90.94 231 TRP A C 1
ATOM 1886 O O . TRP A 1 231 ? 9.072 -1.960 44.493 1.00 90.94 231 TRP A O 1
ATOM 1896 N N . PHE A 1 232 ? 7.824 -0.100 44.290 1.00 93.19 232 PHE A N 1
ATOM 1897 C CA . PHE A 1 232 ? 7.475 -0.021 45.702 1.00 93.19 232 PHE A CA 1
ATOM 1898 C C . PHE A 1 232 ? 6.616 -1.218 46.127 1.00 93.19 232 PHE A C 1
ATOM 1900 O O . PHE A 1 232 ? 6.954 -1.899 47.090 1.00 93.19 232 PHE A O 1
ATOM 1907 N N . VAL A 1 233 ? 5.568 -1.548 45.366 1.00 93.56 233 VAL A N 1
ATOM 1908 C CA . VAL A 1 233 ? 4.704 -2.707 45.651 1.00 93.56 233 VAL A CA 1
ATOM 1909 C C . VAL A 1 233 ? 5.479 -4.023 45.540 1.00 93.56 233 VAL A C 1
ATOM 1911 O O . VAL A 1 233 ? 5.393 -4.864 46.433 1.00 93.56 233 VAL A O 1
ATOM 1914 N N . VAL A 1 234 ? 6.283 -4.193 44.484 1.00 93.31 234 VAL A N 1
ATOM 1915 C CA . VAL A 1 234 ? 7.099 -5.403 44.277 1.00 93.31 234 VAL A CA 1
ATOM 1916 C C . VAL A 1 234 ? 8.117 -5.586 45.401 1.00 93.31 234 VAL A C 1
ATOM 1918 O O . VAL A 1 234 ? 8.260 -6.687 45.928 1.00 93.31 234 VAL A O 1
ATOM 1921 N N . SER A 1 235 ? 8.815 -4.520 45.799 1.00 91.88 235 SER A N 1
ATOM 1922 C CA . SER A 1 235 ? 9.797 -4.591 46.886 1.00 91.88 235 SER A CA 1
ATOM 1923 C C . SER A 1 235 ? 9.144 -4.801 48.250 1.00 91.88 235 SER A C 1
ATOM 1925 O O . SER A 1 235 ? 9.676 -5.562 49.053 1.00 91.88 235 SER A O 1
ATOM 1927 N N . LEU A 1 236 ? 7.966 -4.225 48.499 1.00 92.88 236 LEU A N 1
ATOM 1928 C CA . LEU A 1 236 ? 7.185 -4.489 49.708 1.00 92.88 236 LEU A CA 1
ATOM 1929 C C . LEU A 1 236 ? 6.779 -5.966 49.794 1.00 92.88 236 LEU A C 1
ATOM 1931 O O . LEU A 1 236 ? 6.976 -6.598 50.833 1.00 92.88 236 LEU A O 1
ATOM 1935 N N . PHE A 1 237 ? 6.281 -6.540 48.697 1.00 92.81 237 PHE A N 1
ATOM 1936 C CA . PHE A 1 237 ? 5.929 -7.958 48.637 1.00 92.81 237 PHE A CA 1
ATOM 1937 C C . PHE A 1 237 ? 7.161 -8.860 48.801 1.00 92.81 237 PHE A C 1
ATOM 1939 O O . PHE A 1 237 ? 7.123 -9.842 49.542 1.00 92.81 237 PHE A O 1
ATOM 1946 N N . ALA A 1 238 ? 8.291 -8.489 48.193 1.00 90.38 238 ALA A N 1
ATOM 1947 C CA . ALA A 1 238 ? 9.555 -9.200 48.361 1.00 90.38 238 ALA A CA 1
ATOM 1948 C C . ALA A 1 238 ? 10.042 -9.182 49.819 1.00 90.38 238 ALA A C 1
ATOM 1950 O O . ALA A 1 238 ? 10.462 -10.218 50.328 1.00 90.38 238 ALA A O 1
ATOM 1951 N N . VAL A 1 239 ? 9.943 -8.047 50.520 1.00 89.62 239 VAL A N 1
ATOM 1952 C CA . VAL A 1 239 ? 10.281 -7.950 51.951 1.00 89.62 239 VAL A CA 1
ATOM 1953 C C . VAL A 1 239 ? 9.318 -8.773 52.811 1.00 89.62 239 VAL A C 1
ATOM 1955 O O . VAL A 1 239 ? 9.748 -9.351 53.806 1.00 89.62 239 VAL A O 1
ATOM 1958 N N . MET A 1 240 ? 8.041 -8.870 52.433 1.00 86.69 240 MET A N 1
ATOM 1959 C CA . MET A 1 240 ? 7.066 -9.711 53.131 1.00 86.69 240 MET A CA 1
ATOM 1960 C C . MET A 1 240 ? 7.389 -11.207 52.982 1.00 86.69 240 MET A C 1
ATOM 1962 O O . MET A 1 240 ? 7.369 -11.932 53.973 1.00 86.69 240 MET A O 1
ATOM 1966 N N . ILE A 1 241 ? 7.760 -11.660 51.779 1.00 89.38 241 ILE A N 1
ATOM 1967 C CA . ILE A 1 241 ? 8.143 -13.060 51.515 1.00 89.38 241 ILE A CA 1
ATOM 1968 C C . ILE A 1 241 ? 9.492 -13.406 52.156 1.00 89.38 241 ILE A C 1
ATOM 1970 O O . ILE A 1 241 ? 9.640 -14.444 52.798 1.00 89.38 241 ILE A O 1
ATOM 1974 N N . LEU A 1 242 ? 10.494 -12.543 51.981 1.00 86.38 242 LEU A N 1
ATOM 1975 C CA . LEU A 1 242 ? 11.873 -12.781 52.420 1.00 86.38 242 LEU A CA 1
ATOM 1976 C C . LEU A 1 242 ? 12.126 -12.294 53.855 1.00 86.38 242 LEU A C 1
ATOM 1978 O O . LEU A 1 242 ? 13.253 -12.352 54.340 1.00 86.38 242 LEU A O 1
ATOM 1982 N N . GLY A 1 243 ? 11.092 -11.821 54.556 1.00 79.62 243 GLY A N 1
ATOM 1983 C CA . GLY A 1 243 ? 11.208 -11.157 55.854 1.00 79.62 243 GLY A CA 1
ATOM 1984 C C . GLY A 1 243 ? 11.774 -12.029 56.976 1.00 79.62 243 GLY A C 1
ATOM 1985 O O . GLY A 1 243 ? 12.281 -11.475 57.954 1.00 79.62 243 GLY A O 1
ATOM 1986 N N . ASN A 1 244 ? 11.724 -13.355 56.815 1.00 81.31 244 ASN A N 1
ATOM 1987 C CA . ASN A 1 244 ? 12.256 -14.344 57.757 1.00 81.31 244 ASN A CA 1
ATOM 1988 C C . ASN A 1 244 ? 13.692 -14.793 57.427 1.00 81.31 244 ASN A C 1
ATOM 1990 O O . ASN A 1 244 ? 14.282 -15.550 58.194 1.00 81.31 244 ASN A O 1
ATOM 1994 N N . LEU A 1 245 ? 14.268 -14.338 56.309 1.00 82.50 245 LEU A N 1
ATOM 1995 C CA . LEU A 1 245 ? 15.632 -14.679 55.906 1.00 82.50 245 LEU A CA 1
ATOM 1996 C C . LEU A 1 245 ? 16.634 -13.616 56.397 1.00 82.50 245 LEU A C 1
ATOM 1998 O O . LEU A 1 245 ? 16.365 -12.415 56.284 1.00 82.50 245 LEU A O 1
ATOM 2002 N N . PRO A 1 246 ? 17.813 -14.011 56.913 1.00 78.81 246 PRO A N 1
ATOM 2003 C CA . PRO A 1 246 ? 18.906 -13.072 57.167 1.00 78.81 246 PRO A CA 1
ATOM 2004 C C . PRO A 1 246 ? 19.364 -12.433 55.845 1.00 78.81 246 PRO A C 1
ATOM 2006 O O . PRO A 1 246 ? 19.451 -13.153 54.848 1.00 78.81 246 PRO A O 1
ATOM 2009 N N . PRO A 1 247 ? 19.683 -11.123 55.777 1.00 76.62 247 PRO A N 1
ATOM 2010 C CA . PRO A 1 247 ? 19.789 -10.124 56.853 1.00 76.62 247 PRO A CA 1
ATOM 2011 C C . PRO A 1 247 ? 18.479 -9.379 57.201 1.00 76.62 247 PRO A C 1
ATOM 2013 O O . PRO A 1 247 ? 18.471 -8.560 58.116 1.00 76.62 247 PRO A O 1
ATOM 2016 N N . LEU A 1 248 ? 17.364 -9.637 56.506 1.00 79.06 248 LEU A N 1
ATOM 2017 C CA . LEU A 1 248 ? 16.086 -8.927 56.709 1.00 79.06 248 LEU A CA 1
ATOM 2018 C C . LEU A 1 248 ? 15.395 -9.277 58.037 1.00 79.06 248 LEU A C 1
ATOM 2020 O O . LEU A 1 248 ? 14.614 -8.477 58.560 1.00 79.06 248 LEU A O 1
ATOM 2024 N N . SER A 1 249 ? 15.671 -10.457 58.592 1.00 76.12 249 SER A N 1
ATOM 2025 C CA . SER A 1 249 ? 15.197 -10.873 59.918 1.00 76.12 249 SER A CA 1
ATOM 2026 C C . SER A 1 249 ? 15.902 -10.153 61.075 1.00 76.12 249 SER A C 1
ATOM 2028 O O . SER A 1 249 ? 15.355 -10.108 62.170 1.00 76.12 249 SER A O 1
ATOM 2030 N N . MET A 1 250 ? 17.074 -9.552 60.836 1.00 83.31 250 MET A N 1
ATOM 2031 C CA . MET A 1 250 ? 17.872 -8.849 61.854 1.00 83.31 250 MET A CA 1
ATOM 2032 C C . MET A 1 250 ? 17.458 -7.379 62.039 1.00 83.31 250 MET A C 1
ATOM 2034 O O . MET A 1 250 ? 17.975 -6.692 62.915 1.00 83.31 250 MET A O 1
ATOM 2038 N N . ILE A 1 251 ? 16.541 -6.877 61.207 1.00 82.38 251 ILE A N 1
ATOM 2039 C CA . ILE A 1 251 ? 16.044 -5.500 61.263 1.00 82.38 251 ILE A CA 1
ATOM 2040 C C . ILE A 1 251 ? 14.713 -5.501 62.021 1.00 82.38 251 ILE A C 1
ATOM 2042 O O . ILE A 1 251 ? 13.671 -5.842 61.461 1.00 82.38 251 ILE A O 1
ATOM 2046 N N . GLU A 1 252 ? 14.751 -5.105 63.294 1.00 76.56 252 GLU A N 1
ATOM 2047 C CA . GLU A 1 252 ? 13.576 -5.071 64.184 1.00 76.56 252 GLU A CA 1
ATOM 2048 C C . GLU A 1 252 ? 12.614 -3.909 63.868 1.00 76.56 252 GLU A C 1
ATOM 2050 O O . GLU A 1 252 ? 11.421 -3.966 64.167 1.00 76.56 252 GLU A O 1
ATOM 2055 N N . GLY A 1 253 ? 13.104 -2.848 63.220 1.00 81.81 253 GLY A N 1
ATOM 2056 C CA . GLY A 1 253 ? 12.300 -1.675 62.888 1.00 81.81 253 GLY A CA 1
ATOM 2057 C C . GLY A 1 253 ? 11.294 -1.945 61.767 1.00 81.81 253 GLY A C 1
ATOM 2058 O O . GLY A 1 253 ? 11.667 -1.939 60.594 1.00 81.81 253 GLY A O 1
ATOM 2059 N N . ALA A 1 254 ? 10.007 -2.082 62.103 1.00 79.94 254 ALA A N 1
ATOM 2060 C CA . ALA A 1 254 ? 8.930 -2.288 61.126 1.00 79.94 254 ALA A CA 1
ATOM 2061 C C . ALA A 1 254 ? 8.861 -1.170 60.067 1.00 79.94 254 ALA A C 1
ATOM 2063 O O . ALA A 1 254 ? 8.709 -1.449 58.879 1.00 79.94 254 ALA A O 1
ATOM 2064 N N . PHE A 1 255 ? 9.051 0.090 60.475 1.00 83.94 255 PHE A N 1
ATOM 2065 C CA . PHE A 1 255 ? 9.089 1.226 59.550 1.00 83.94 255 PHE A CA 1
ATOM 2066 C C . PHE A 1 255 ? 10.270 1.132 58.574 1.00 83.94 255 PHE A C 1
ATOM 2068 O O . PHE A 1 255 ? 10.095 1.231 57.363 1.00 83.94 255 PHE A O 1
ATOM 2075 N N . LEU A 1 256 ? 11.483 0.876 59.069 1.00 85.44 256 LEU A N 1
ATOM 2076 C CA . LEU A 1 256 ? 12.662 0.761 58.209 1.00 85.44 256 LEU A CA 1
ATOM 2077 C C . LEU A 1 256 ? 12.548 -0.439 57.260 1.00 85.44 256 LEU A C 1
ATOM 2079 O O . LEU A 1 256 ? 12.909 -0.338 56.090 1.00 85.44 256 LEU A O 1
ATOM 2083 N N . LYS A 1 257 ? 11.997 -1.550 57.751 1.00 85.06 257 LYS A N 1
ATOM 2084 C CA . LYS A 1 257 ? 11.840 -2.790 56.995 1.00 85.06 257 LYS A CA 1
ATOM 2085 C C . LYS A 1 257 ? 10.818 -2.659 55.868 1.00 85.06 257 LYS A C 1
ATOM 2087 O O . LYS A 1 257 ? 11.149 -2.957 54.727 1.00 85.06 257 LYS A O 1
ATOM 2092 N N . TYR A 1 258 ? 9.607 -2.190 56.165 1.00 87.75 258 TYR A N 1
ATOM 2093 C CA . TYR A 1 258 ? 8.504 -2.169 55.195 1.00 87.75 258 TYR A CA 1
ATOM 2094 C C . TYR A 1 258 ? 8.344 -0.847 54.446 1.00 87.75 258 TYR A C 1
ATOM 2096 O O . TYR A 1 258 ? 7.677 -0.814 53.418 1.00 87.75 258 TYR A O 1
ATOM 2104 N N . PHE A 1 259 ? 8.954 0.236 54.923 1.00 89.00 259 PHE A N 1
ATOM 2105 C CA . PHE A 1 259 ? 8.929 1.525 54.237 1.00 89.00 259 PHE A CA 1
ATOM 2106 C C . PHE A 1 259 ? 10.323 1.923 53.749 1.00 89.00 259 PHE A C 1
ATOM 2108 O O . PHE A 1 259 ? 10.507 2.195 52.567 1.00 89.00 259 PHE A O 1
ATOM 2115 N N . GLY A 1 260 ? 11.334 1.876 54.618 1.00 90.12 260 GLY A N 1
ATOM 2116 C CA . GLY A 1 260 ? 12.697 2.295 54.275 1.00 90.12 260 GLY A CA 1
ATOM 2117 C C . GLY A 1 260 ? 13.340 1.480 53.148 1.00 90.12 260 GLY A C 1
ATOM 2118 O O . GLY A 1 260 ? 13.797 2.058 52.162 1.00 90.12 260 GLY A O 1
ATOM 2119 N N . ILE A 1 261 ? 13.351 0.147 53.261 1.00 90.94 261 ILE A N 1
ATOM 2120 C CA . ILE A 1 261 ? 13.951 -0.737 52.246 1.00 90.94 261 ILE A CA 1
ATOM 2121 C C . ILE A 1 261 ? 13.203 -0.623 50.904 1.00 90.94 261 ILE A C 1
ATOM 2123 O O . ILE A 1 261 ? 13.872 -0.381 49.895 1.00 90.94 261 ILE A O 1
ATOM 2127 N N . PRO A 1 262 ? 11.855 -0.704 50.846 1.00 93.31 262 PRO A N 1
ATOM 2128 C CA . PRO A 1 262 ? 11.115 -0.490 49.602 1.00 93.31 262 PRO A CA 1
ATOM 2129 C C . PRO A 1 262 ? 11.332 0.884 48.963 1.00 93.31 262 PRO A C 1
ATOM 2131 O O . PRO A 1 262 ? 11.510 0.965 47.747 1.00 93.31 262 PRO A O 1
ATOM 2134 N N . VAL A 1 263 ? 11.384 1.968 49.748 1.00 91.44 263 VAL A N 1
ATOM 2135 C CA . VAL A 1 263 ? 11.663 3.318 49.225 1.00 91.44 263 VAL A CA 1
ATOM 2136 C C . VAL A 1 263 ? 13.081 3.410 48.666 1.00 91.44 263 VAL A C 1
ATOM 2138 O O . VAL A 1 263 ? 13.259 3.884 47.545 1.00 91.44 263 VAL A O 1
ATOM 2141 N N . ALA A 1 264 ? 14.087 2.919 49.394 1.00 91.25 264 ALA A N 1
ATOM 2142 C CA . ALA A 1 264 ? 15.477 2.930 48.938 1.00 91.25 264 ALA A CA 1
ATOM 2143 C C . ALA A 1 264 ? 15.662 2.103 47.655 1.00 91.25 264 ALA A C 1
ATOM 2145 O O . ALA A 1 264 ? 16.334 2.535 46.715 1.00 91.25 264 ALA A O 1
ATOM 2146 N N . PHE A 1 265 ? 15.012 0.941 47.583 1.00 91.44 265 PHE A N 1
ATOM 2147 C CA . PHE A 1 265 ? 15.023 0.087 46.402 1.00 91.44 265 PHE A CA 1
ATOM 2148 C C . PHE A 1 265 ? 14.324 0.749 45.208 1.00 91.44 265 PHE A C 1
ATOM 2150 O O . PHE A 1 265 ? 14.859 0.773 44.100 1.00 91.44 265 PHE A O 1
ATOM 2157 N N . THR A 1 266 ? 13.158 1.353 45.436 1.00 91.69 266 THR A N 1
ATOM 2158 C CA . THR A 1 266 ? 12.405 2.090 44.411 1.00 91.69 266 THR A CA 1
ATOM 2159 C C . THR A 1 266 ? 13.198 3.280 43.882 1.00 91.69 266 THR A C 1
ATOM 2161 O O . THR A 1 266 ? 13.254 3.499 42.669 1.00 91.69 266 THR A O 1
ATOM 2164 N N . TRP A 1 267 ? 13.859 4.022 44.775 1.00 89.94 267 TRP A N 1
ATOM 2165 C CA . TRP A 1 267 ? 14.765 5.107 44.417 1.00 89.94 267 TRP A CA 1
ATOM 2166 C C . TRP A 1 267 ? 15.914 4.599 43.542 1.00 89.94 267 TRP A C 1
ATOM 2168 O O . TRP A 1 267 ? 16.149 5.157 42.471 1.00 89.94 267 TRP A O 1
ATOM 2178 N N . PHE A 1 268 ? 16.578 3.505 43.926 1.00 91.38 268 PHE A N 1
ATOM 2179 C CA . PHE A 1 268 ? 17.660 2.909 43.138 1.00 91.38 268 PHE A CA 1
ATOM 2180 C C . PHE A 1 268 ? 17.190 2.492 41.736 1.00 91.38 268 PHE A C 1
ATOM 2182 O O . PHE A 1 268 ? 17.809 2.866 40.738 1.00 91.38 268 PHE A O 1
ATOM 2189 N N . MET A 1 269 ? 16.058 1.788 41.651 1.00 88.00 269 MET A N 1
ATOM 2190 C CA . MET A 1 269 ? 15.496 1.305 40.384 1.00 88.00 269 MET A CA 1
ATOM 2191 C C . MET A 1 269 ? 15.016 2.428 39.459 1.00 88.00 269 MET A C 1
ATOM 2193 O O . MET A 1 269 ? 14.962 2.236 38.243 1.00 88.00 269 MET A O 1
ATOM 2197 N N . SER A 1 270 ? 14.675 3.591 40.016 1.00 84.31 270 SER A N 1
ATOM 2198 C CA . SER A 1 270 ? 14.137 4.720 39.251 1.00 84.31 270 SER A CA 1
ATOM 2199 C C . SER A 1 270 ? 15.192 5.755 38.865 1.00 84.31 270 SER A C 1
ATOM 2201 O O . SER A 1 270 ? 15.011 6.443 37.867 1.00 84.31 270 SER A O 1
ATOM 2203 N N . THR A 1 271 ? 16.274 5.884 39.636 1.00 81.00 271 THR A N 1
ATOM 2204 C CA . THR A 1 271 ? 17.274 6.950 39.441 1.00 81.00 271 THR A CA 1
ATOM 2205 C C . THR A 1 271 ? 18.521 6.497 38.699 1.00 81.00 271 THR A C 1
ATOM 2207 O O . THR A 1 271 ? 19.133 7.297 37.995 1.00 81.00 271 THR A O 1
ATOM 2210 N N . LYS A 1 272 ? 18.940 5.238 38.860 1.00 85.44 272 LYS A N 1
ATOM 2211 C CA . LYS A 1 272 ? 20.181 4.758 38.251 1.00 85.44 272 LYS A CA 1
ATOM 2212 C C . LYS A 1 272 ? 19.959 4.346 36.807 1.00 85.44 272 LYS A C 1
ATOM 2214 O O . LYS A 1 272 ? 18.981 3.688 36.477 1.00 85.44 272 LYS A O 1
ATOM 2219 N N . THR A 1 273 ? 20.912 4.690 35.953 1.00 84.25 273 THR A N 1
ATOM 2220 C CA . THR A 1 273 ? 20.955 4.250 34.560 1.00 84.25 273 THR A CA 1
ATOM 2221 C C . THR A 1 273 ? 22.242 3.475 34.324 1.00 84.25 273 THR A C 1
ATOM 2223 O O . THR A 1 273 ? 23.323 3.965 34.644 1.00 84.25 273 THR A O 1
ATOM 2226 N N . PHE A 1 274 ? 22.127 2.278 33.760 1.00 82.94 274 PHE A N 1
ATOM 2227 C CA . PHE A 1 274 ? 23.248 1.448 33.333 1.00 82.94 274 PHE A CA 1
ATOM 2228 C C . PHE A 1 274 ? 23.230 1.384 31.811 1.00 82.94 274 PHE A C 1
ATOM 2230 O O . PHE A 1 274 ? 22.224 0.978 31.230 1.00 82.94 274 PHE A O 1
ATOM 2237 N N . ASP A 1 275 ? 24.324 1.812 31.181 1.00 77.06 275 ASP A N 1
ATOM 2238 C CA . ASP A 1 275 ? 24.476 1.787 29.720 1.00 77.06 275 ASP A CA 1
ATOM 2239 C C . ASP A 1 275 ? 23.327 2.514 28.982 1.00 77.06 275 ASP A C 1
ATOM 2241 O O . ASP A 1 275 ? 22.678 1.987 28.080 1.00 77.06 275 ASP A O 1
ATOM 2245 N N . GLY A 1 276 ? 22.967 3.706 29.481 1.00 82.06 276 GLY A N 1
ATOM 2246 C CA . GLY A 1 276 ? 21.863 4.522 28.956 1.00 82.06 276 GLY A CA 1
ATOM 2247 C C . GLY A 1 276 ? 20.452 3.969 29.212 1.00 82.06 276 GLY A C 1
ATOM 2248 O O . GLY A 1 276 ? 19.470 4.609 28.843 1.00 82.06 276 GLY A O 1
ATOM 2249 N N . LYS A 1 277 ? 20.317 2.808 29.866 1.00 84.31 277 LYS A N 1
ATOM 2250 C CA . LYS A 1 277 ? 19.036 2.152 30.165 1.00 84.31 277 LYS A CA 1
ATOM 2251 C C . LYS A 1 277 ? 18.738 2.171 31.657 1.00 84.31 277 LYS A C 1
ATOM 2253 O O . LYS A 1 277 ? 19.634 2.176 32.497 1.00 84.31 277 LYS A O 1
ATOM 2258 N N . LYS A 1 278 ? 17.455 2.101 32.013 1.00 85.56 278 LYS A N 1
ATOM 2259 C CA . LYS A 1 278 ? 17.044 1.834 33.399 1.00 85.56 278 LYS A CA 1
ATOM 2260 C C . LYS A 1 278 ? 17.533 0.453 33.856 1.00 85.56 278 LYS A C 1
ATOM 2262 O O . LYS A 1 278 ? 17.689 -0.432 33.009 1.00 85.56 278 LYS A O 1
ATOM 2267 N N . PRO A 1 279 ? 17.700 0.198 35.166 1.00 86.88 279 PRO A N 1
ATOM 2268 C CA . PRO A 1 279 ? 18.359 -1.010 35.659 1.00 86.88 279 PRO A CA 1
ATOM 2269 C C . PRO A 1 279 ? 17.635 -2.293 35.243 1.00 86.88 279 PRO A C 1
ATOM 2271 O O . PRO A 1 279 ? 18.276 -3.272 34.876 1.00 86.88 279 PRO A O 1
ATOM 2274 N N . TYR A 1 280 ? 16.300 -2.275 35.196 1.00 83.88 280 TYR A N 1
ATOM 2275 C CA . TYR A 1 280 ? 15.515 -3.416 34.718 1.00 83.88 280 TYR A CA 1
ATOM 2276 C C . TYR A 1 280 ? 15.663 -3.651 33.205 1.00 83.88 280 TYR A C 1
ATOM 2278 O O . TYR A 1 280 ? 15.672 -4.794 32.757 1.00 83.88 280 TYR A O 1
ATOM 2286 N N . GLY A 1 281 ? 15.800 -2.587 32.407 1.00 85.38 281 GLY A N 1
ATOM 2287 C CA . GLY A 1 281 ? 16.009 -2.682 30.960 1.00 85.38 281 GLY A CA 1
ATOM 2288 C C . GLY A 1 281 ? 17.406 -3.200 30.628 1.00 85.38 281 GLY A C 1
ATOM 2289 O O . GLY A 1 281 ? 17.577 -4.017 29.718 1.00 85.38 281 GLY A O 1
ATOM 2290 N N . PHE A 1 282 ? 18.395 -2.787 31.420 1.00 87.69 282 PHE A N 1
ATOM 2291 C CA . PHE A 1 282 ? 19.735 -3.358 31.391 1.00 87.69 282 PHE A CA 1
ATOM 2292 C C . PHE A 1 282 ? 19.709 -4.843 31.775 1.00 87.69 282 PHE A C 1
ATOM 2294 O O . PHE A 1 282 ? 20.177 -5.675 31.004 1.00 87.69 282 PHE A O 1
ATOM 2301 N N . LEU A 1 283 ? 19.068 -5.201 32.893 1.00 87.31 283 LEU A N 1
ATOM 2302 C CA . LEU A 1 283 ? 18.940 -6.590 33.339 1.00 87.31 283 LEU A CA 1
ATOM 2303 C C . LEU A 1 283 ? 18.254 -7.473 32.286 1.00 87.31 283 LEU A C 1
ATOM 2305 O O . LEU A 1 283 ? 18.756 -8.548 31.968 1.00 87.31 283 LEU A O 1
ATOM 2309 N N . LYS A 1 284 ? 17.161 -6.994 31.680 1.00 87.75 284 LYS A N 1
ATOM 2310 C CA . LYS A 1 284 ? 16.498 -7.665 30.552 1.00 87.75 284 LYS A CA 1
ATOM 2311 C C . LYS A 1 284 ? 17.465 -7.883 29.389 1.00 87.75 284 LYS A C 1
ATOM 2313 O O . LYS A 1 284 ? 17.468 -8.963 28.813 1.00 87.75 284 LYS A O 1
ATOM 2318 N N . SER A 1 285 ? 18.292 -6.888 29.061 1.00 87.62 285 SER A N 1
ATOM 2319 C CA . SER A 1 285 ? 19.289 -6.992 27.986 1.00 87.62 285 SER A CA 1
ATOM 2320 C C . SER A 1 285 ? 20.358 -8.043 28.307 1.00 87.62 285 SER A C 1
ATOM 2322 O O . SER A 1 285 ? 20.706 -8.835 27.439 1.00 87.62 285 SER A O 1
ATOM 2324 N N . VAL A 1 286 ? 20.833 -8.101 29.555 1.00 88.69 286 VAL A N 1
ATOM 2325 C CA . VAL A 1 286 ? 21.809 -9.106 30.012 1.00 88.69 286 VAL A CA 1
ATOM 2326 C C . VAL A 1 286 ? 21.215 -10.513 29.975 1.00 88.69 286 VAL A C 1
ATOM 2328 O O . VAL A 1 286 ? 21.849 -11.426 29.452 1.00 88.69 286 VAL A O 1
ATOM 2331 N N . ILE A 1 287 ? 19.991 -10.696 30.479 1.00 90.00 287 ILE A N 1
ATOM 2332 C CA . ILE A 1 287 ? 19.296 -11.992 30.453 1.00 90.00 287 ILE A CA 1
ATOM 2333 C C . ILE A 1 287 ? 19.025 -12.419 29.008 1.00 90.00 287 ILE A C 1
ATOM 2335 O O . ILE A 1 287 ? 19.328 -13.550 28.640 1.00 90.00 287 ILE A O 1
ATOM 2339 N N . ALA A 1 288 ? 18.515 -11.514 28.170 1.00 87.75 288 ALA A N 1
ATOM 2340 C CA . ALA A 1 288 ? 18.287 -11.787 26.755 1.00 87.75 288 ALA A CA 1
ATOM 2341 C C . ALA A 1 288 ? 19.594 -12.163 26.045 1.00 87.75 288 ALA A C 1
ATOM 2343 O O . ALA A 1 288 ? 19.616 -13.127 25.290 1.00 87.75 288 ALA A O 1
ATOM 2344 N N . TYR A 1 289 ? 20.697 -11.467 26.330 1.00 86.88 289 TYR A N 1
ATOM 2345 C CA . TYR A 1 289 ? 22.017 -11.816 25.807 1.00 86.88 289 TYR A CA 1
ATOM 2346 C C . TYR A 1 289 ? 22.502 -13.191 26.291 1.00 86.88 289 TYR A C 1
ATOM 2348 O O . TYR A 1 289 ? 23.095 -13.938 25.514 1.00 86.88 289 TYR A O 1
ATOM 2356 N N . ALA A 1 290 ? 22.254 -13.538 27.556 1.00 87.50 290 ALA A N 1
ATOM 2357 C CA . ALA A 1 290 ? 22.636 -14.828 28.122 1.00 87.50 290 ALA A CA 1
ATOM 2358 C C . ALA A 1 290 ? 21.832 -15.994 27.523 1.00 87.50 290 ALA A C 1
ATOM 2360 O O . ALA A 1 290 ? 22.396 -17.060 27.286 1.00 87.50 290 ALA A O 1
ATOM 2361 N N . LEU A 1 291 ? 20.537 -15.785 27.263 1.00 88.50 291 LEU A N 1
ATOM 2362 C CA . LEU A 1 291 ? 19.636 -16.782 26.677 1.00 88.50 291 LEU A CA 1
ATOM 2363 C C . LEU A 1 291 ? 19.728 -16.853 25.146 1.00 88.50 291 LEU A C 1
ATOM 2365 O O . LEU A 1 291 ? 19.351 -17.868 24.561 1.00 88.50 291 LEU A O 1
ATOM 2369 N N . ARG A 1 292 ? 20.221 -15.799 24.482 1.00 81.06 292 ARG A N 1
ATOM 2370 C CA . ARG A 1 292 ? 20.354 -15.767 23.022 1.00 81.06 292 ARG A CA 1
ATOM 2371 C C . ARG A 1 292 ? 21.358 -16.837 22.569 1.00 81.06 292 ARG A C 1
ATOM 2373 O O . ARG A 1 292 ? 22.503 -16.833 23.033 1.00 81.06 292 ARG A O 1
ATOM 2380 N N . PRO A 1 293 ? 20.988 -17.721 21.624 1.00 74.00 293 PRO A N 1
ATOM 2381 C CA . PRO A 1 293 ? 21.929 -18.677 21.062 1.00 74.00 293 PRO A CA 1
ATOM 2382 C C . PRO A 1 293 ? 23.054 -17.921 20.346 1.00 74.00 293 PRO A C 1
ATOM 2384 O O . PRO A 1 293 ? 22.816 -17.120 19.441 1.00 74.00 293 PRO A O 1
ATOM 2387 N N . LYS A 1 294 ? 24.298 -18.152 20.776 1.00 74.06 294 LYS A N 1
ATOM 2388 C CA . LYS A 1 294 ? 25.484 -17.530 20.175 1.00 74.06 294 LYS A CA 1
ATOM 2389 C C . LYS A 1 294 ? 25.868 -18.305 18.914 1.00 74.06 294 LYS A C 1
ATOM 2391 O O . LYS A 1 294 ? 26.590 -19.300 18.987 1.00 74.06 294 LYS A O 1
ATOM 2396 N N . LEU A 1 295 ? 25.336 -17.864 17.778 1.00 61.84 295 LEU A N 1
ATOM 2397 C CA . LEU A 1 295 ? 25.668 -18.367 16.445 1.00 61.84 295 LEU A CA 1
ATOM 2398 C C . LEU A 1 295 ? 26.733 -17.465 15.802 1.00 61.84 295 LEU A C 1
ATOM 2400 O O . LEU A 1 295 ? 26.719 -16.250 15.988 1.00 61.84 295 LEU A O 1
ATOM 2404 N N . THR A 1 296 ? 27.670 -18.063 15.066 1.00 63.28 296 THR A N 1
ATOM 2405 C CA . THR A 1 296 ? 28.575 -17.327 14.162 1.00 63.28 296 THR A CA 1
ATOM 2406 C C . THR A 1 296 ? 27.919 -17.146 12.794 1.00 63.28 296 THR A C 1
ATOM 2408 O O . THR A 1 296 ? 26.947 -17.833 12.486 1.00 63.28 296 THR A O 1
ATOM 2411 N N . TYR A 1 297 ? 28.493 -16.286 11.945 1.00 54.53 297 TYR A N 1
ATOM 2412 C CA . TYR A 1 297 ? 28.059 -16.065 10.553 1.00 54.53 297 TYR A CA 1
ATOM 2413 C C . TYR A 1 297 ? 27.973 -17.366 9.720 1.00 54.53 297 TYR A C 1
ATOM 2415 O O . TYR A 1 297 ? 27.265 -17.423 8.726 1.00 54.53 297 TYR A O 1
ATOM 2423 N N . ALA A 1 298 ? 28.654 -18.436 10.152 1.00 64.00 298 ALA A N 1
ATOM 2424 C CA . ALA A 1 298 ? 28.658 -19.753 9.511 1.00 64.00 298 ALA A CA 1
ATOM 2425 C C . ALA A 1 298 ? 27.769 -20.805 10.216 1.00 64.00 298 ALA A C 1
ATOM 2427 O O . ALA A 1 298 ? 27.942 -22.001 9.991 1.00 64.00 298 ALA A O 1
ATOM 2428 N N . GLY A 1 299 ? 26.886 -20.403 11.141 1.00 64.94 299 GLY A N 1
ATOM 2429 C CA . GLY A 1 299 ? 25.939 -21.301 11.822 1.00 64.94 299 GLY A CA 1
ATOM 2430 C C . GLY A 1 299 ? 26.561 -22.313 12.797 1.00 64.94 299 GLY A C 1
ATOM 2431 O O . GLY A 1 299 ? 25.854 -23.142 13.366 1.00 64.94 299 GLY A O 1
ATOM 2432 N N . LYS A 1 300 ? 27.878 -22.261 13.033 1.00 68.00 300 LYS A N 1
ATOM 2433 C CA . LYS A 1 300 ? 28.577 -23.182 13.943 1.00 68.00 300 LYS A CA 1
ATOM 2434 C C . LYS A 1 300 ? 28.531 -22.669 15.385 1.00 68.00 300 LYS A C 1
ATOM 2436 O O . LYS A 1 300 ? 28.754 -21.481 15.638 1.00 68.00 300 LYS A O 1
ATOM 2441 N N . LYS A 1 301 ? 28.275 -23.580 16.332 1.00 62.12 301 LYS A N 1
ATOM 2442 C CA . LYS A 1 301 ? 28.287 -23.322 17.783 1.00 62.12 301 LYS A CA 1
ATOM 2443 C C . LYS A 1 301 ? 29.691 -22.915 18.239 1.00 62.12 301 LYS A C 1
ATOM 2445 O O . LYS A 1 301 ? 30.653 -23.637 17.992 1.00 62.12 301 LYS A O 1
ATOM 2450 N N . VAL A 1 302 ? 29.806 -21.789 18.945 1.00 62.47 302 VAL A N 1
ATOM 2451 C CA . VAL A 1 302 ? 31.085 -21.327 19.507 1.00 62.47 302 VAL A CA 1
ATOM 2452 C C . VAL A 1 302 ? 31.458 -22.177 20.720 1.00 62.47 302 VAL A C 1
ATOM 2454 O O . VAL A 1 302 ? 30.804 -22.115 21.761 1.00 62.47 302 VAL A O 1
ATOM 2457 N N . THR A 1 303 ? 32.537 -22.945 20.611 1.00 66.62 303 THR A N 1
ATOM 2458 C CA . THR A 1 303 ? 33.232 -23.519 21.768 1.00 66.62 303 THR A CA 1
ATOM 2459 C C . THR A 1 303 ? 34.281 -22.517 22.240 1.00 66.62 303 THR A C 1
ATOM 2461 O O . THR A 1 303 ? 35.271 -22.287 21.548 1.00 66.62 303 THR A O 1
ATOM 2464 N N . LEU A 1 304 ? 34.070 -21.887 23.398 1.00 65.88 304 LEU A N 1
ATOM 2465 C CA . LEU A 1 304 ? 35.072 -20.999 23.993 1.00 65.88 304 LEU A CA 1
ATOM 2466 C C . LEU A 1 304 ? 36.222 -21.848 24.554 1.00 65.88 304 LEU A C 1
ATOM 2468 O O . LEU A 1 304 ? 36.101 -22.430 25.629 1.00 65.88 304 LEU A O 1
ATOM 2472 N N . GLY A 1 305 ? 37.326 -21.932 23.813 1.00 64.50 305 GLY A N 1
ATOM 2473 C CA . GLY A 1 305 ? 38.591 -22.478 24.300 1.00 64.50 305 GLY A CA 1
ATOM 2474 C C . GLY A 1 305 ? 39.440 -21.375 24.932 1.00 64.50 305 GLY A C 1
ATOM 2475 O O . GLY A 1 305 ? 39.560 -20.286 24.373 1.00 64.50 305 GLY A O 1
ATOM 2476 N N . ARG A 1 306 ? 40.049 -21.637 26.093 1.00 52.12 306 ARG A N 1
ATOM 2477 C CA . ARG A 1 306 ? 41.129 -20.784 26.609 1.00 52.12 306 ARG A CA 1
ATOM 2478 C C . ARG A 1 306 ? 42.409 -21.125 25.850 1.00 52.12 306 ARG A C 1
ATOM 2480 O O . ARG A 1 306 ? 43.106 -22.054 26.238 1.00 52.12 306 ARG A O 1
ATOM 2487 N N . ASN A 1 307 ? 42.719 -20.368 24.804 1.00 58.34 307 ASN A N 1
ATOM 2488 C CA . ASN A 1 307 ? 44.064 -20.366 24.234 1.00 58.34 307 ASN A CA 1
ATOM 2489 C C . ASN A 1 307 ? 44.882 -19.277 24.929 1.00 58.34 307 ASN A C 1
ATOM 2491 O O . ASN A 1 307 ? 44.463 -18.121 24.977 1.00 58.34 307 ASN A O 1
ATOM 2495 N N . GLN A 1 308 ? 46.036 -19.645 25.488 1.00 57.69 308 GLN A N 1
ATOM 2496 C CA . GLN A 1 308 ? 47.058 -18.653 25.810 1.00 57.69 308 GLN A CA 1
ATOM 2497 C C . GLN A 1 308 ? 47.643 -18.172 24.476 1.00 57.69 308 GLN A C 1
ATOM 2499 O O . GLN A 1 308 ? 48.082 -19.018 23.695 1.00 57.69 308 GLN A O 1
ATOM 2504 N N . PRO A 1 309 ? 47.606 -16.866 24.157 1.00 55.59 309 PRO A N 1
ATOM 2505 C CA . PRO A 1 309 ? 48.186 -16.369 22.917 1.00 55.59 309 PRO A CA 1
ATOM 2506 C C . PRO A 1 309 ? 49.697 -16.621 22.961 1.00 55.59 309 PRO A C 1
ATOM 2508 O O . PRO A 1 309 ? 50.402 -16.039 23.781 1.00 55.59 309 PRO A O 1
ATOM 2511 N N . GLN A 1 310 ? 50.172 -17.545 22.125 1.00 59.72 310 GLN A N 1
ATOM 2512 C CA . GLN A 1 310 ? 51.571 -17.979 22.086 1.00 59.72 310 GLN A CA 1
ATOM 2513 C C . GLN A 1 310 ? 52.374 -17.298 20.967 1.00 59.72 310 GLN A C 1
ATOM 2515 O O . GLN A 1 310 ? 53.554 -17.582 20.798 1.00 59.72 310 GLN A O 1
ATOM 2520 N N . GLU A 1 311 ? 51.766 -16.363 20.236 1.00 65.75 311 GLU A N 1
ATOM 2521 C CA . GLU A 1 311 ? 52.435 -15.591 19.191 1.00 65.75 311 GLU A CA 1
ATOM 2522 C C . GLU A 1 311 ? 52.558 -14.122 19.591 1.00 65.75 311 GLU A C 1
ATOM 2524 O O . GLU A 1 311 ? 51.653 -13.537 20.193 1.00 65.75 311 GLU A O 1
ATOM 2529 N N . ALA A 1 312 ? 53.710 -13.534 19.263 1.00 64.12 312 ALA A N 1
ATOM 2530 C CA . ALA A 1 312 ? 53.991 -12.126 19.472 1.00 64.12 312 ALA A CA 1
ATOM 2531 C C . ALA A 1 312 ? 52.989 -11.288 18.666 1.00 64.12 312 ALA A C 1
ATOM 2533 O O . ALA A 1 312 ? 53.115 -11.130 17.452 1.00 64.12 312 ALA A O 1
ATOM 2534 N N . ILE A 1 313 ? 51.974 -10.760 19.351 1.00 63.34 313 ILE A N 1
ATOM 2535 C CA . ILE A 1 313 ? 51.021 -9.817 18.773 1.00 63.34 313 ILE A CA 1
ATOM 2536 C C . ILE A 1 313 ? 51.819 -8.572 18.371 1.00 63.34 313 ILE A C 1
ATOM 2538 O O . ILE A 1 313 ? 52.195 -7.763 19.218 1.00 63.34 313 ILE A O 1
ATOM 2542 N N . THR A 1 314 ? 52.107 -8.422 17.078 1.00 66.69 314 THR A N 1
ATOM 2543 C CA . THR A 1 314 ? 52.688 -7.183 16.552 1.00 66.69 314 THR A CA 1
ATOM 2544 C C . THR A 1 314 ? 51.565 -6.157 16.478 1.00 66.69 314 THR A C 1
ATOM 2546 O O . THR A 1 314 ? 50.766 -6.157 15.544 1.00 66.69 314 THR A O 1
ATOM 2549 N N . ALA A 1 315 ? 51.447 -5.318 17.506 1.00 64.31 315 ALA A N 1
ATOM 2550 C CA . ALA A 1 315 ? 50.504 -4.209 17.494 1.00 64.31 315 ALA A CA 1
ATOM 2551 C C . ALA A 1 315 ? 51.003 -3.136 16.515 1.00 64.31 315 ALA A C 1
ATOM 2553 O O . ALA A 1 315 ? 51.982 -2.446 16.793 1.00 64.31 315 ALA A O 1
ATOM 2554 N N . VAL A 1 316 ? 50.339 -2.990 15.367 1.00 62.75 316 VAL A N 1
ATOM 2555 C CA . VAL A 1 316 ? 50.603 -1.878 14.444 1.00 62.75 316 VAL A CA 1
ATOM 2556 C C . VAL A 1 316 ? 49.707 -0.710 14.841 1.00 62.75 316 VAL A C 1
ATOM 2558 O O . VAL A 1 316 ? 48.481 -0.801 14.790 1.00 62.75 316 VAL A O 1
ATOM 2561 N N . ARG A 1 317 ? 50.326 0.389 15.275 1.00 56.91 317 ARG A N 1
ATOM 2562 C CA . ARG A 1 317 ? 49.642 1.650 15.564 1.00 56.91 317 ARG A CA 1
ATOM 2563 C C . ARG A 1 317 ? 49.260 2.300 14.235 1.00 56.91 317 ARG A C 1
ATOM 2565 O O . ARG A 1 317 ? 50.142 2.709 13.489 1.00 56.91 317 ARG A O 1
ATOM 2572 N N . SER A 1 318 ? 47.969 2.412 13.937 1.00 58.31 318 SER A N 1
ATOM 2573 C CA . SER A 1 318 ? 47.515 3.271 12.841 1.00 58.31 318 SER A CA 1
ATOM 2574 C C . SER A 1 318 ? 47.622 4.729 13.293 1.00 58.31 318 SER A C 1
ATOM 2576 O O . SER A 1 318 ? 46.839 5.175 14.134 1.00 58.31 318 SER A O 1
ATOM 2578 N N . GLU A 1 319 ? 48.605 5.466 12.781 1.00 54.00 319 GLU A N 1
ATOM 2579 C CA . GLU A 1 319 ? 48.638 6.922 12.919 1.00 54.00 319 GLU A CA 1
ATOM 2580 C C . GLU A 1 319 ? 47.815 7.541 11.784 1.00 54.00 319 GLU A C 1
ATOM 2582 O O . GLU A 1 319 ? 48.082 7.315 10.605 1.00 54.00 319 GLU A O 1
ATOM 2587 N N . PHE A 1 320 ? 46.769 8.284 12.146 1.00 48.16 320 PHE A N 1
ATOM 2588 C CA . PHE A 1 320 ? 46.014 9.099 11.200 1.00 48.16 320 PHE A CA 1
ATOM 2589 C C . PHE A 1 320 ? 46.895 10.274 10.771 1.00 48.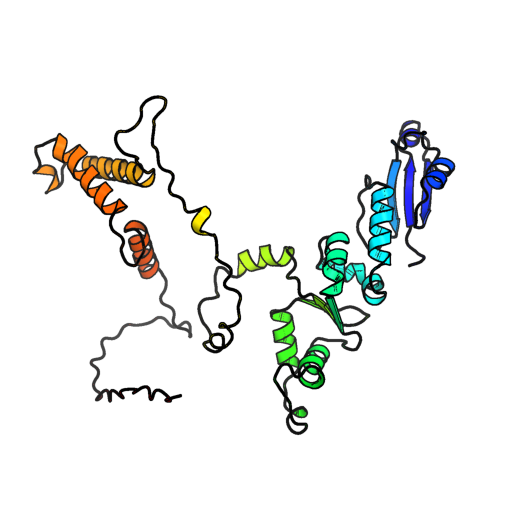16 320 PHE A C 1
ATOM 2591 O O . PHE A 1 320 ? 47.128 11.193 11.557 1.00 48.16 320 PHE A O 1
ATOM 2598 N N . TYR A 1 321 ? 47.368 10.268 9.525 1.00 52.31 321 TYR A N 1
ATOM 2599 C CA . TYR A 1 321 ? 47.907 11.476 8.910 1.00 52.31 321 TYR A CA 1
ATOM 2600 C C . TYR A 1 321 ? 46.730 12.373 8.534 1.00 52.31 321 TYR A C 1
ATOM 2602 O O . TYR A 1 321 ? 46.023 12.119 7.561 1.00 52.31 321 TYR A O 1
ATOM 2610 N N . GLY A 1 322 ? 46.488 13.407 9.340 1.00 52.84 322 GLY A N 1
ATOM 2611 C CA . GLY A 1 322 ? 45.602 14.494 8.945 1.00 52.84 322 GLY A CA 1
ATOM 2612 C C . GLY A 1 322 ? 46.192 15.184 7.720 1.00 52.84 322 GLY A C 1
ATOM 2613 O O . GLY A 1 322 ? 47.299 15.716 7.788 1.00 52.84 322 GLY A O 1
ATOM 2614 N N . ILE A 1 323 ? 45.473 15.151 6.601 1.00 52.22 323 ILE A N 1
ATOM 2615 C CA . ILE A 1 323 ? 45.783 15.975 5.435 1.00 52.22 323 ILE A CA 1
ATOM 2616 C C . ILE A 1 323 ? 45.549 17.424 5.875 1.00 52.22 323 ILE A C 1
ATOM 2618 O O . ILE A 1 323 ? 44.430 17.795 6.225 1.00 52.22 323 ILE A O 1
ATOM 2622 N N . SER A 1 324 ? 46.614 18.223 5.954 1.00 53.00 324 SER A N 1
ATOM 2623 C CA . SER A 1 324 ? 46.498 19.664 6.172 1.00 53.00 324 SER A CA 1
ATOM 2624 C C . SER A 1 324 ? 45.891 20.305 4.925 1.00 53.00 324 SER A C 1
ATOM 2626 O O . SER A 1 324 ? 46.406 20.063 3.833 1.00 53.00 324 SER A O 1
ATOM 2628 N N . ASN A 1 325 ? 44.819 21.079 5.124 1.00 49.53 325 ASN A N 1
ATOM 2629 C CA . ASN A 1 325 ? 44.114 21.868 4.105 1.00 49.53 325 ASN A CA 1
ATOM 2630 C C . ASN A 1 325 ? 45.030 22.679 3.188 1.00 49.53 325 ASN A C 1
ATOM 2632 O O . ASN A 1 325 ? 46.035 23.229 3.700 1.00 49.53 325 ASN A O 1
#

Radius of gyration: 34.4 Å; chains: 1; bounding box: 97×45×90 Å

Secondary structure (DSSP, 8-state):
-TT-EEEEEEHHHHHTT---EEEEESSPPHHHHHHHHT--TT--SEEEEEEE-SS---TT--HHHHHHHHHHHHHS-HHHHHTH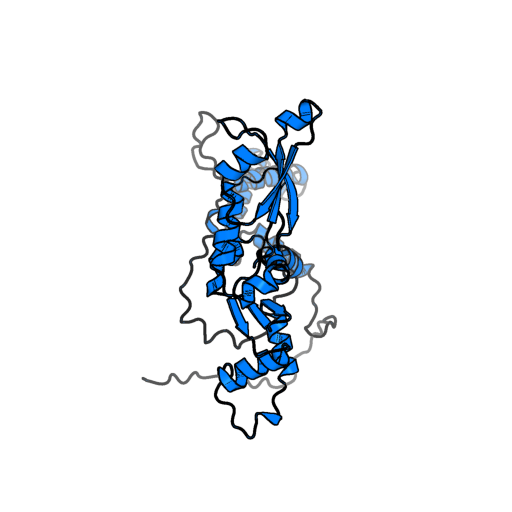HHHTTTSSSHHHHHHTGGGEEEETT-SSHHHHHHHHHHTS-TTS---HHHHTT--HHHHHHHHHHHSEEEEETTEEEEESS--HHHHHHHHHHHTTT-S---TTTTTT-TTS------GGGG-PPPEEEEETTEEEEEEEEHHHHHHHHHHHHHHHHHTTSTTGGG---HHIIIIIHHHHHHHHHHH--BTTB-HHHHHHHHHHHHHS--B-TTS-B---------S--------------

Foldseek 3Di:
DFAWKFKKWFQVVVVVVDTFIDIDDPPGDPVCRCVRRPDDPVNDGMFTPDTDDLDDDHRPDDSVVVNVLVVLLVPADPLCNVCVNQVCVQAVGSVRCSVQRVQKDFPQVAQALLVVLLCCCDVVVVVHDDDPVCSVVDDSVVSSVVCVVVFPWTHDPRHIITGPDRRPVVVVVCVVPVVPDPDDDDDPPPPPCPPDDPDPPPPCVVVDFDWDQADVPRGDPDIDTPLLVVQLVVQLVVCVVCCVPPPNVVDPDPCCSNPVRSNVRSCQQPPDDDPNHGPVVVVVVVVCVVPDQDADPVRDHDDDDDDDPPDDPPDDDDDDDDDDD

Organism: Enterococcus faecalis (NCBI:txid1351)

Sequence (325 aa):
MDDMQVYIANLGKYNEGELVGAWFTFPIDFEEVKEKIGLNDEYEEYAIHDYELPFTVDEYTSIGELNRLWEMVSELPEELQSELSALLTHFSSIEELSEHQEDIIIHSDCDDMYDVARYYIEETGALGEVPASLQNYIDYQAYGRDLDLSGTFISTNHGIFKSSIKSVGTLLLADFLFYGVAQSATPIFYERIDYMKKIRSYTSIWSVEKVLYSINDFRLPFPITFTQMTWFVVSLFAVMILGNLPPLSMIEGAFLKYFGIPVAFTWFMSTKTFDGKKPYGFLKSVIAYALRPKLTYAGKKVTLGRNQPQEAITAVRSEFYGISN

pLDDT: mean 78.15, std 16.21, range [35.62, 94.25]

InterPro domains:
  IPR009899 Antirestriction [PF07275] (6-161)
  IPR025608 TcpE family [PF12648] (201-301)
  IPR041893 Antirestriction protein ArdA, domain 3 [G3DSA:1.10.10.1190] (104-163)
  IPR041895 Antirestriction protein ArdA, domain 1 [G3DSA:3.10.20.480] (1-61)
  IPR041896 Antirestriction protein ArdA, domain 2 [G3DSA:1.10.8.560] (62-103)